Protein AF-A0A0J1DCF9-F1 (afdb_monomer_lite)

Secondary structure (DSSP, 8-state):
------PPTTSBTTB-HHHHHHH--SSTTSPPHHHHTTEEEEEES--B-TT-PBPS-SS-EEEEEEEEETT-HHHHH-SBS-HHHHHHHHHHTSSTTS----EEEE--SEEPPPEEETTTTEEEEEEE-TT--EEEEEEE--GGGHHHHHHHHHHHTT---EEEEEEEEE-TTSS-EEEEEEEEEEETTEEEEEETTT---SSPP-HHHHHHHHHTT--PPP------HHHHHHHHHHHHHHHHHHTS-TT--TTHHHHHHHHHHHHHTT-HHHHHHHHHHHHS--HHHHHHHHHHHHHHHHHHHSS---

Structure (mmCIF, N/CA/C/O backbone):
data_AF-A0A0J1DCF9-F1
#
_entry.id   AF-A0A0J1DCF9-F1
#
loop_
_atom_site.group_PDB
_atom_site.id
_atom_site.type_symbol
_atom_site.label_atom_id
_atom_site.label_alt_id
_atom_site.label_comp_id
_atom_site.label_asym_id
_atom_site.label_entity_id
_atom_site.label_seq_id
_atom_site.pdbx_PDB_ins_code
_atom_site.Cartn_x
_atom_site.Cartn_y
_atom_site.Cartn_z
_atom_site.occupancy
_atom_site.B_iso_or_equiv
_atom_site.auth_seq_id
_atom_site.auth_comp_id
_atom_site.auth_asym_id
_atom_site.auth_atom_id
_atom_site.pdbx_PDB_model_num
ATOM 1 N N . MET A 1 1 ? -13.441 20.341 -20.897 1.00 31.25 1 MET A N 1
ATOM 2 C CA . MET A 1 1 ? -12.500 19.256 -20.555 1.00 31.25 1 MET A CA 1
ATOM 3 C C . MET A 1 1 ? -11.295 19.911 -19.889 1.00 31.25 1 MET A C 1
ATOM 5 O O . MET A 1 1 ? -10.408 20.378 -20.584 1.00 31.25 1 MET A O 1
ATOM 9 N N . GLN A 1 2 ? -11.329 20.109 -18.567 1.00 28.89 2 GLN A N 1
ATOM 10 C CA . GLN A 1 2 ? -10.179 20.658 -17.842 1.00 28.89 2 GLN A CA 1
ATOM 11 C C . GLN A 1 2 ? -9.302 19.478 -17.437 1.00 28.89 2 GLN A C 1
ATOM 13 O O . GLN A 1 2 ? -9.735 18.625 -16.665 1.00 28.89 2 GLN A O 1
ATOM 18 N N . ALA A 1 3 ? -8.099 19.409 -18.005 1.00 33.84 3 ALA A N 1
ATOM 19 C CA . ALA A 1 3 ? -7.044 18.575 -17.462 1.00 33.84 3 ALA A CA 1
ATOM 20 C C . ALA A 1 3 ? -6.883 18.952 -15.983 1.00 33.84 3 ALA A C 1
ATOM 22 O O . ALA A 1 3 ? -6.699 20.129 -15.662 1.00 33.84 3 ALA A O 1
ATOM 23 N N . VAL A 1 4 ? -7.013 17.980 -15.081 1.00 47.03 4 VAL A N 1
ATOM 24 C CA . VAL A 1 4 ? -6.687 18.183 -13.670 1.00 47.03 4 VAL A CA 1
ATOM 25 C C . VAL A 1 4 ? -5.183 18.412 -13.633 1.00 47.03 4 VAL A C 1
ATOM 27 O O . VAL A 1 4 ? -4.398 17.472 -13.704 1.00 47.03 4 VAL A O 1
ATOM 30 N N . SER A 1 5 ? -4.776 19.681 -13.634 1.00 50.12 5 SER A N 1
ATOM 31 C CA . SER A 1 5 ? -3.384 20.058 -13.433 1.00 50.12 5 SER A CA 1
ATOM 32 C C . SER A 1 5 ? -2.975 19.491 -12.082 1.00 50.12 5 SER A C 1
ATOM 34 O O . SER A 1 5 ? -3.477 19.954 -11.058 1.00 50.12 5 SER A O 1
ATOM 36 N N . ALA A 1 6 ? -2.097 18.489 -12.069 1.00 56.72 6 ALA A N 1
ATOM 37 C CA . ALA A 1 6 ? -1.441 18.054 -10.848 1.00 56.72 6 ALA A CA 1
ATOM 38 C C . ALA A 1 6 ? -0.710 19.276 -10.273 1.00 56.72 6 ALA A C 1
ATOM 40 O O . ALA A 1 6 ? 0.244 19.777 -10.870 1.00 56.72 6 ALA A O 1
ATOM 41 N N . ARG A 1 7 ? -1.225 19.835 -9.175 1.00 66.50 7 ARG A N 1
ATOM 42 C CA . ARG A 1 7 ? -0.620 20.994 -8.515 1.00 66.50 7 ARG A CA 1
ATOM 43 C C . ARG A 1 7 ? 0.333 20.490 -7.450 1.00 66.50 7 ARG A C 1
ATOM 45 O O . ARG A 1 7 ? -0.023 19.633 -6.644 1.00 66.50 7 ARG A O 1
ATOM 52 N N . ARG A 1 8 ? 1.556 21.012 -7.457 1.00 70.12 8 ARG A N 1
ATOM 53 C CA . ARG A 1 8 ? 2.515 20.739 -6.389 1.00 70.12 8 ARG A CA 1
ATOM 54 C C . ARG A 1 8 ? 2.026 21.409 -5.102 1.00 70.12 8 ARG A C 1
ATOM 56 O O . ARG A 1 8 ? 1.483 22.509 -5.140 1.00 70.12 8 ARG A O 1
ATOM 63 N N . ASP A 1 9 ? 2.229 20.741 -3.973 1.00 73.38 9 ASP A N 1
ATOM 64 C CA . ASP A 1 9 ? 1.930 21.304 -2.657 1.00 73.38 9 ASP A CA 1
ATOM 65 C C . ASP A 1 9 ? 2.657 22.642 -2.448 1.00 73.38 9 ASP A C 1
ATOM 67 O O . ASP A 1 9 ? 3.860 22.742 -2.711 1.00 73.38 9 ASP A O 1
ATOM 71 N N . GLY A 1 10 ? 1.916 23.674 -2.037 1.00 70.31 10 GLY A N 1
ATOM 72 C CA . GLY A 1 10 ? 2.440 25.028 -1.853 1.00 70.31 10 GLY A CA 1
ATOM 73 C C . GLY A 1 10 ? 2.879 25.736 -3.141 1.00 70.31 10 GLY A C 1
ATOM 74 O O . GLY A 1 10 ? 3.598 26.729 -3.059 1.00 70.31 10 GLY A O 1
ATOM 75 N N . ALA A 1 11 ? 2.488 25.246 -4.326 1.00 73.00 11 ALA A N 1
ATOM 76 C CA . ALA A 1 11 ? 2.797 25.910 -5.599 1.00 73.00 11 ALA A CA 1
ATOM 77 C C . ALA A 1 11 ? 2.110 27.276 -5.745 1.00 73.00 11 ALA A C 1
ATOM 79 O O . ALA A 1 11 ? 2.629 28.154 -6.432 1.00 73.00 11 ALA A O 1
ATOM 80 N N . ASP A 1 12 ? 0.958 27.453 -5.100 1.00 77.50 12 ASP A N 1
ATOM 81 C CA . ASP A 1 12 ? 0.235 28.713 -5.022 1.00 77.50 12 ASP A CA 1
ATOM 82 C C . ASP A 1 12 ? -0.440 28.853 -3.643 1.00 77.50 12 ASP A C 1
ATOM 84 O O . ASP A 1 12 ? -0.715 27.841 -2.994 1.00 77.50 12 ASP A O 1
ATOM 88 N N . PRO A 1 13 ? -0.720 30.083 -3.166 1.00 73.12 13 PRO A N 1
ATOM 89 C CA . PRO A 1 13 ? -1.309 30.300 -1.840 1.00 73.12 13 PRO A CA 1
ATOM 90 C C . PRO A 1 13 ? -2.681 29.643 -1.631 1.00 73.12 13 PRO A C 1
ATOM 92 O O . PRO A 1 13 ? -3.106 29.477 -0.490 1.00 73.12 13 PRO A O 1
ATOM 95 N N . GLY A 1 14 ? -3.390 29.301 -2.712 1.00 76.75 14 GLY A N 1
ATOM 96 C CA . GLY A 1 14 ? -4.723 28.707 -2.668 1.00 76.75 14 GLY A CA 1
ATOM 97 C C . GLY A 1 14 ? -4.728 27.179 -2.621 1.00 76.75 14 GLY A C 1
ATOM 98 O O . GLY A 1 14 ? -5.797 26.595 -2.444 1.00 76.75 14 GLY A O 1
ATOM 99 N N . PHE A 1 15 ? -3.573 26.518 -2.767 1.00 80.06 15 PHE A N 1
ATOM 100 C CA . PHE A 1 15 ? -3.480 25.062 -2.791 1.00 80.06 15 PHE A CA 1
ATOM 101 C C . PHE A 1 15 ? -2.451 24.529 -1.791 1.00 80.06 15 PHE A C 1
ATOM 103 O O . PHE A 1 15 ? -1.248 24.772 -1.897 1.00 80.06 15 PHE A O 1
ATOM 110 N N . SER A 1 16 ? -2.930 23.715 -0.851 1.00 85.50 16 SER A N 1
ATOM 111 C CA . SER A 1 16 ? -2.087 22.887 0.011 1.00 85.50 16 SER A CA 1
ATOM 112 C C . SER A 1 16 ? -2.615 21.459 0.063 1.00 85.50 16 SER A C 1
ATOM 114 O O . SER A 1 16 ? -3.825 21.229 -0.021 1.00 85.50 16 SER A O 1
ATOM 116 N N . ARG A 1 17 ? -1.715 20.493 0.262 1.00 86.31 17 ARG A N 1
ATOM 117 C CA . ARG A 1 17 ? -2.069 19.077 0.439 1.00 86.31 17 ARG A CA 1
ATOM 118 C C . ARG A 1 17 ? -3.040 18.873 1.602 1.00 86.31 17 ARG A C 1
ATOM 120 O O . ARG A 1 17 ? -3.976 18.091 1.488 1.00 86.31 17 ARG A O 1
ATOM 127 N N . ALA A 1 18 ? -2.842 19.616 2.693 1.00 85.69 18 ALA A N 1
ATOM 128 C CA . ALA A 1 18 ? -3.692 19.555 3.876 1.00 85.69 18 ALA A CA 1
ATOM 129 C C . ALA A 1 18 ? -5.092 20.113 3.584 1.00 85.69 18 ALA A C 1
ATOM 131 O O . ALA A 1 18 ? -6.088 19.503 3.955 1.00 85.69 18 ALA A O 1
ATOM 132 N N . GLY A 1 19 ? -5.181 21.229 2.852 1.00 86.56 19 GLY A N 1
ATOM 133 C CA . GLY A 1 19 ? -6.464 21.778 2.412 1.00 86.56 19 GLY A CA 1
ATOM 134 C C . GLY A 1 19 ? -7.214 20.836 1.467 1.00 86.56 19 GLY A C 1
ATOM 135 O O . GLY A 1 19 ? -8.420 20.650 1.615 1.00 86.56 19 GLY A O 1
ATOM 136 N N . ALA A 1 20 ? -6.511 20.189 0.532 1.00 86.31 20 ALA A N 1
ATOM 137 C CA . ALA A 1 20 ? -7.113 19.192 -0.352 1.00 86.31 20 ALA A CA 1
ATOM 138 C C . ALA A 1 20 ? -7.671 17.991 0.435 1.00 86.31 20 ALA A C 1
ATOM 140 O O . ALA A 1 20 ? -8.790 17.555 0.174 1.00 86.31 20 ALA A O 1
ATOM 141 N N . TRP A 1 21 ? -6.923 17.507 1.429 1.00 88.38 21 TRP A N 1
ATOM 142 C CA . TRP A 1 21 ? -7.326 16.410 2.312 1.00 88.38 21 TRP A CA 1
ATOM 143 C C . TRP A 1 21 ? -8.552 16.742 3.179 1.00 88.38 21 TRP A C 1
ATOM 145 O O . TRP A 1 21 ? -9.464 15.923 3.288 1.00 88.38 21 TRP A O 1
ATOM 155 N N . GLU A 1 22 ? -8.595 17.941 3.766 1.00 88.75 22 GLU A N 1
ATOM 156 C CA . GLU A 1 22 ? -9.631 18.315 4.737 1.00 88.75 22 GLU A CA 1
ATOM 157 C C . GLU A 1 22 ? -10.893 18.912 4.114 1.00 88.75 22 GLU A C 1
ATOM 159 O O . GLU A 1 22 ? -11.981 18.752 4.664 1.00 88.75 22 GLU A O 1
ATOM 164 N N . LEU A 1 23 ? -10.776 19.616 2.985 1.00 85.19 23 LEU A N 1
ATOM 165 C CA . LEU A 1 23 ? -11.847 20.495 2.501 1.00 85.19 23 LEU A CA 1
ATOM 166 C C . LEU A 1 23 ? -12.398 20.110 1.130 1.00 85.19 23 LEU A C 1
ATOM 168 O O . LEU A 1 23 ? -13.493 20.546 0.782 1.00 85.19 23 LEU A O 1
ATOM 172 N N . THR A 1 24 ? -11.665 19.330 0.332 1.00 85.00 24 THR A N 1
ATOM 173 C CA . THR A 1 24 ? -12.054 19.069 -1.062 1.00 85.00 24 THR A CA 1
ATOM 174 C C . THR A 1 24 ? -12.762 17.721 -1.178 1.00 85.00 24 THR A C 1
ATOM 176 O O . THR A 1 24 ? -12.095 16.693 -1.095 1.00 85.00 24 THR A O 1
ATOM 179 N N . PRO A 1 25 ? -14.092 17.676 -1.373 1.00 85.44 25 PRO A N 1
ATOM 180 C CA . PRO A 1 25 ? -14.798 16.415 -1.563 1.00 85.44 25 PRO A CA 1
ATOM 181 C C . PRO A 1 25 ? -14.372 15.737 -2.870 1.00 85.44 25 PRO A C 1
ATOM 183 O O . PRO A 1 25 ? -14.165 16.398 -3.888 1.00 85.44 25 PRO A O 1
ATOM 186 N N . LEU A 1 26 ? -14.270 14.405 -2.844 1.00 84.75 26 LEU A N 1
ATOM 18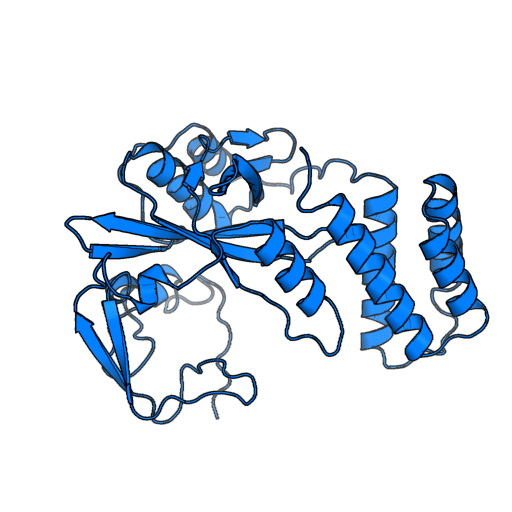7 C CA . LEU A 1 26 ? -13.891 13.606 -4.019 1.00 84.75 26 LEU A CA 1
ATOM 188 C C . LEU A 1 26 ? -15.015 13.522 -5.063 1.00 84.75 26 LEU A C 1
ATOM 190 O O . LEU A 1 26 ? -14.751 13.572 -6.261 1.00 84.75 26 LEU A O 1
ATOM 194 N N . TRP A 1 27 ? -16.265 13.426 -4.603 1.00 88.19 27 TRP A N 1
ATOM 195 C CA . TRP A 1 27 ? -17.470 13.447 -5.434 1.00 88.19 27 TRP A CA 1
ATOM 196 C C . TRP A 1 27 ? -18.535 14.347 -4.804 1.00 88.19 27 TRP A C 1
ATOM 198 O O . TRP A 1 27 ? -18.563 14.501 -3.579 1.00 88.19 27 TRP A O 1
ATOM 208 N N . PRO A 1 28 ? -19.473 14.887 -5.600 1.00 84.50 28 PRO A N 1
ATOM 209 C CA . PRO A 1 28 ? -20.667 15.525 -5.061 1.00 84.50 28 PRO A CA 1
ATOM 210 C C . PRO A 1 28 ? -21.411 14.588 -4.095 1.00 84.50 28 PRO A C 1
ATOM 212 O O . PRO A 1 28 ? -21.710 13.444 -4.440 1.00 84.50 28 PRO A O 1
ATOM 215 N N . GLY A 1 29 ? -21.711 15.080 -2.891 1.00 81.75 29 GLY A N 1
ATOM 216 C CA . GLY A 1 29 ? -22.399 14.322 -1.836 1.00 81.75 29 GLY A CA 1
ATOM 217 C C . GLY A 1 29 ? -21.484 13.522 -0.898 1.00 81.75 29 GLY A C 1
ATOM 218 O O . GLY A 1 29 ? -21.933 13.133 0.178 1.00 81.75 29 GLY A O 1
ATOM 219 N N . ALA A 1 30 ? -20.203 13.337 -1.240 1.00 81.62 30 ALA A N 1
ATOM 220 C CA . ALA A 1 30 ? -19.204 12.798 -0.316 1.00 81.62 30 ALA A CA 1
ATOM 221 C C . ALA A 1 30 ? -18.624 13.890 0.593 1.00 81.62 30 ALA A C 1
ATOM 223 O O . ALA A 1 30 ? -18.565 15.066 0.228 1.00 81.62 30 ALA A O 1
ATOM 224 N N . ALA A 1 31 ? -18.135 13.470 1.761 1.00 83.00 31 ALA A N 1
ATOM 225 C CA . ALA A 1 31 ? -17.241 14.283 2.574 1.00 83.00 31 ALA A CA 1
ATOM 226 C C . ALA A 1 31 ? -15.876 14.467 1.880 1.00 83.00 31 ALA A C 1
ATOM 228 O O . ALA A 1 31 ? -15.566 13.830 0.866 1.00 83.00 31 ALA A O 1
ATOM 229 N N . SER A 1 32 ? -15.043 15.335 2.449 1.00 87.31 32 SER A N 1
ATOM 230 C CA . SER A 1 32 ? -13.615 15.380 2.137 1.00 87.31 32 SER A CA 1
ATOM 231 C C . SER A 1 32 ? -12.937 14.038 2.456 1.00 87.31 32 SER A C 1
ATOM 233 O O . SER A 1 32 ? -13.464 13.263 3.259 1.00 87.31 32 SER A O 1
ATOM 235 N N . PRO A 1 33 ? -11.768 13.741 1.860 1.00 87.25 33 PRO A N 1
ATOM 236 C CA . PRO A 1 33 ? -10.993 12.542 2.163 1.00 87.25 33 PRO A CA 1
ATOM 237 C C . PRO A 1 33 ? -10.848 12.244 3.664 1.00 87.25 33 PRO A C 1
ATOM 239 O O . PRO A 1 33 ? -11.029 11.093 4.064 1.00 87.25 33 PRO A O 1
ATOM 242 N N . SER A 1 34 ? -10.627 13.269 4.497 1.00 87.62 34 SER A N 1
ATOM 243 C CA . SER A 1 34 ? -10.537 13.119 5.957 1.00 87.62 34 SER A CA 1
ATOM 244 C C . SER A 1 34 ? -11.817 12.574 6.601 1.00 87.62 34 SER A C 1
ATOM 246 O O . SER A 1 34 ? -11.753 11.744 7.511 1.00 87.62 34 SER A O 1
ATOM 248 N N . GLY A 1 35 ? -12.985 12.970 6.088 1.00 84.25 35 GLY A N 1
ATOM 249 C CA . GLY A 1 35 ? -14.297 12.489 6.532 1.00 84.25 35 GLY A CA 1
ATOM 250 C C . GLY A 1 35 ? -14.727 11.146 5.928 1.00 84.25 35 GLY A C 1
ATOM 251 O O . GLY A 1 35 ? -15.689 10.539 6.398 1.00 84.25 35 GLY A O 1
ATOM 252 N N . LEU A 1 36 ? -14.035 10.661 4.893 1.00 86.31 36 LEU A N 1
ATOM 253 C CA . LEU A 1 36 ? -14.336 9.376 4.253 1.00 86.31 36 LEU A CA 1
ATOM 254 C C . LEU A 1 36 ? -13.644 8.187 4.930 1.00 86.31 36 LEU A C 1
ATOM 256 O O . LEU A 1 36 ? -14.084 7.049 4.757 1.00 86.31 36 LEU A O 1
ATOM 260 N N . GLY A 1 37 ? -12.586 8.429 5.709 1.00 83.44 37 GLY A N 1
ATOM 261 C CA . GLY A 1 37 ? -11.852 7.385 6.420 1.00 83.44 37 GLY A CA 1
ATOM 262 C C . GLY A 1 37 ? -12.760 6.569 7.344 1.00 83.44 37 GLY A C 1
ATOM 263 O O . GLY A 1 37 ? -13.154 7.043 8.408 1.00 83.44 37 GLY A O 1
ATOM 264 N N . GLY A 1 38 ? -13.069 5.328 6.946 1.00 75.56 38 GLY A N 1
ATOM 265 C CA . GLY A 1 38 ? -13.9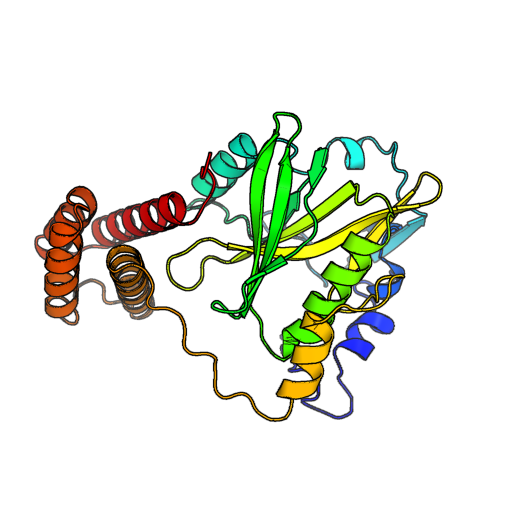28 4.407 7.702 1.00 75.56 38 GLY A CA 1
ATOM 266 C C . GLY A 1 38 ? -15.416 4.446 7.364 1.00 75.56 38 GLY A C 1
ATOM 267 O O . GLY A 1 38 ? -16.189 3.793 8.056 1.00 75.56 38 GLY A O 1
ATOM 268 N N . THR A 1 39 ? -15.822 5.165 6.316 1.00 87.19 39 THR A N 1
ATOM 269 C CA . THR A 1 39 ? -17.224 5.278 5.891 1.00 87.19 39 THR A CA 1
ATOM 270 C C . THR A 1 39 ? -17.499 4.397 4.673 1.00 87.19 39 THR A C 1
ATOM 272 O O . THR A 1 39 ? -16.746 4.411 3.700 1.00 87.19 39 THR A O 1
ATOM 275 N N . VAL A 1 40 ? -18.601 3.647 4.697 1.00 90.12 40 VAL A N 1
ATOM 276 C CA . VAL A 1 40 ? -19.114 2.932 3.524 1.00 90.12 40 VAL A CA 1
ATOM 277 C C . VAL A 1 40 ? -19.725 3.945 2.567 1.00 90.12 40 VAL A C 1
ATOM 279 O O . VAL A 1 40 ? -20.565 4.757 2.959 1.00 90.12 40 VAL A O 1
ATOM 282 N N . LEU A 1 41 ? -19.307 3.891 1.304 1.00 90.94 41 LEU A N 1
ATOM 283 C CA . LEU A 1 41 ? -19.848 4.738 0.250 1.00 90.94 41 LEU A CA 1
ATOM 284 C C . LEU A 1 41 ? -20.665 3.913 -0.731 1.00 90.94 41 LEU A C 1
ATOM 286 O O . LEU A 1 41 ? -20.174 2.930 -1.287 1.00 90.94 41 LEU A O 1
ATOM 290 N N . ARG A 1 42 ? -21.879 4.385 -1.007 1.00 91.75 42 ARG A N 1
ATOM 291 C CA . ARG A 1 42 ? -22.626 4.001 -2.200 1.00 91.75 42 ARG A CA 1
ATOM 292 C C . ARG A 1 42 ? -22.440 5.070 -3.260 1.00 91.75 42 ARG A C 1
ATOM 294 O O . ARG A 1 42 ? -22.629 6.259 -2.997 1.00 91.75 42 ARG A O 1
ATOM 301 N N . LEU A 1 43 ? -22.051 4.636 -4.452 1.00 92.50 43 LEU A N 1
ATOM 302 C CA . LEU A 1 43 ? -21.848 5.510 -5.596 1.00 92.50 43 LEU A CA 1
ATOM 303 C C . LEU A 1 43 ? -22.976 5.307 -6.601 1.00 92.50 43 LEU A C 1
ATOM 305 O O . LEU A 1 43 ? -23.200 4.190 -7.061 1.00 92.50 43 LEU A O 1
ATOM 309 N N . ASP A 1 44 ? -23.639 6.397 -6.964 1.00 93.56 44 ASP A N 1
ATOM 310 C CA . ASP A 1 44 ? -24.634 6.424 -8.028 1.00 93.56 44 ASP A CA 1
ATOM 311 C C . ASP A 1 44 ? -23.985 6.889 -9.329 1.00 93.56 44 ASP A C 1
ATOM 313 O O . ASP A 1 44 ? -23.223 7.857 -9.339 1.00 93.56 44 ASP A O 1
ATOM 317 N N . ALA A 1 45 ? -24.295 6.184 -10.422 1.00 91.88 45 ALA A N 1
ATOM 318 C CA . ALA A 1 45 ? -23.690 6.374 -11.742 1.00 91.88 45 ALA A CA 1
ATOM 319 C C . ALA A 1 45 ? -22.143 6.433 -11.707 1.00 91.88 45 ALA A C 1
ATOM 321 O O . ALA A 1 45 ? -21.565 7.396 -12.225 1.00 91.88 45 ALA A O 1
ATOM 322 N N . PRO A 1 46 ? -21.457 5.438 -11.096 1.00 92.75 46 PRO A N 1
ATOM 323 C CA . PRO A 1 46 ? -20.005 5.450 -11.008 1.00 92.75 46 PRO A CA 1
ATOM 324 C C . PRO A 1 46 ? -19.395 5.416 -12.406 1.00 92.75 46 PRO A C 1
ATOM 326 O O . PRO A 1 46 ? -19.718 4.564 -13.235 1.00 92.75 46 PRO A O 1
ATOM 329 N N . ARG A 1 47 ? -18.479 6.346 -12.662 1.00 90.69 47 ARG A N 1
ATOM 330 C CA . ARG A 1 47 ? -17.673 6.327 -13.876 1.00 90.69 47 ARG A CA 1
ATOM 331 C C . ARG A 1 47 ? -16.484 5.391 -13.684 1.00 90.69 47 ARG A C 1
ATOM 333 O O . ARG A 1 47 ? -15.551 5.732 -12.957 1.00 90.69 47 ARG A O 1
ATOM 340 N N . LEU A 1 48 ? -16.529 4.251 -14.363 1.00 89.50 48 LEU A N 1
ATOM 341 C CA . LEU A 1 48 ? -15.434 3.288 -14.431 1.00 89.50 48 LEU A CA 1
ATOM 342 C C . LEU A 1 48 ? -14.708 3.416 -15.776 1.00 89.50 48 LEU A C 1
ATOM 344 O O . LEU A 1 48 ? -15.333 3.756 -16.784 1.00 89.50 48 LEU A O 1
ATOM 348 N N . SER A 1 49 ? -13.399 3.188 -15.787 1.00 84.31 49 SER A N 1
ATOM 349 C CA . SER A 1 49 ? -12.649 2.883 -17.010 1.00 84.31 49 SER A CA 1
ATOM 350 C C . SER A 1 49 ? -12.826 1.416 -17.408 1.00 84.31 49 SER A C 1
ATOM 352 O O . SER A 1 49 ? -13.388 0.624 -16.651 1.00 84.31 49 SER A O 1
ATOM 354 N N . ASP A 1 50 ? -12.353 1.058 -18.604 1.00 79.12 50 ASP A N 1
ATOM 355 C CA . ASP A 1 50 ? -12.479 -0.300 -19.154 1.00 79.12 50 ASP A CA 1
ATOM 356 C C . ASP A 1 50 ? -11.774 -1.362 -18.286 1.00 79.12 50 ASP A C 1
ATOM 358 O O . ASP A 1 50 ? -12.199 -2.512 -18.257 1.00 79.12 50 ASP A O 1
ATOM 362 N N . ASP A 1 51 ? -10.753 -0.957 -17.523 1.00 74.88 51 ASP A N 1
ATOM 363 C CA . ASP A 1 51 ? -10.026 -1.764 -16.528 1.00 74.88 51 ASP A CA 1
ATOM 364 C C . ASP A 1 51 ? -10.673 -1.727 -15.124 1.00 74.88 51 ASP A C 1
ATOM 366 O O . ASP A 1 51 ? -10.074 -2.113 -14.122 1.00 74.88 51 ASP A O 1
ATOM 370 N N . GLY A 1 52 ? -11.894 -1.198 -15.013 1.00 81.44 52 GLY A N 1
ATOM 371 C CA . GLY A 1 52 ? -12.657 -1.157 -13.768 1.00 81.44 52 GLY A CA 1
ATOM 372 C C . GLY A 1 52 ? -12.188 -0.121 -12.740 1.00 81.44 52 GLY A C 1
ATOM 373 O O . GLY A 1 52 ? -12.749 -0.079 -11.641 1.00 81.44 52 GLY A O 1
ATOM 374 N N . ARG A 1 53 ? -11.209 0.744 -13.051 1.00 83.81 53 ARG A N 1
ATOM 375 C CA . ARG A 1 53 ? -10.787 1.811 -12.125 1.00 83.81 53 ARG A CA 1
ATOM 376 C C . ARG A 1 53 ? -11.848 2.904 -12.014 1.00 83.81 53 ARG A C 1
ATOM 378 O O . ARG A 1 53 ? -12.491 3.301 -12.984 1.00 83.81 53 ARG A O 1
ATOM 385 N N . LEU A 1 54 ? -12.009 3.432 -10.804 1.00 87.88 54 LEU A N 1
ATOM 386 C CA . LEU A 1 54 ? -13.000 4.458 -10.494 1.00 87.88 54 LEU A CA 1
ATOM 387 C C . LEU A 1 54 ? -12.460 5.871 -10.758 1.00 87.88 54 LEU A C 1
ATOM 389 O O . LEU A 1 54 ? -11.403 6.248 -10.254 1.00 87.88 54 LEU A O 1
ATOM 393 N N . ALA A 1 55 ? -13.217 6.683 -11.498 1.00 84.62 55 ALA A N 1
ATOM 394 C CA . ALA A 1 55 ? -12.853 8.061 -11.820 1.00 84.62 55 ALA A CA 1
ATOM 395 C C . ALA A 1 55 ? -13.557 9.104 -10.926 1.00 84.62 55 ALA A C 1
ATOM 397 O O . ALA A 1 55 ? -14.734 8.987 -10.578 1.00 84.62 55 ALA A O 1
ATOM 398 N N . LEU A 1 56 ? -12.859 10.209 -10.639 1.00 79.31 56 LEU A N 1
ATOM 399 C CA . LEU A 1 56 ? -13.339 11.335 -9.813 1.00 79.31 56 LEU A CA 1
ATOM 400 C C . LEU A 1 56 ? -14.293 12.312 -10.538 1.00 79.31 56 LEU A C 1
ATOM 402 O O . LEU A 1 56 ? -14.541 13.413 -10.062 1.00 79.31 56 LEU A O 1
ATOM 406 N N . GLY A 1 57 ? -14.823 11.959 -11.712 1.00 78.00 57 GLY A N 1
ATOM 407 C CA . GLY A 1 57 ? -15.623 12.879 -12.530 1.00 78.00 57 GLY A CA 1
ATOM 408 C C . GLY A 1 57 ? -16.818 12.225 -13.213 1.00 78.00 57 GLY A C 1
ATOM 409 O O . GLY A 1 57 ? -17.037 11.022 -13.103 1.00 78.00 57 GLY A O 1
ATOM 410 N N . GLY A 1 58 ? -17.565 13.027 -13.972 1.00 82.06 58 GLY A N 1
ATOM 411 C CA . GLY A 1 58 ? -18.798 12.600 -14.636 1.00 82.06 58 GLY A CA 1
ATOM 412 C C . GLY A 1 58 ? -20.032 12.843 -13.768 1.00 82.06 58 GLY A C 1
ATOM 413 O O . GLY A 1 58 ? -20.066 13.791 -12.989 1.00 82.06 58 GLY A O 1
ATOM 414 N N . ALA A 1 59 ? -21.051 11.998 -13.928 1.00 88.31 59 ALA A N 1
ATOM 415 C CA . ALA A 1 59 ? -22.307 12.089 -13.182 1.00 88.31 59 ALA A CA 1
ATOM 416 C C . ALA A 1 59 ? -22.263 11.393 -11.807 1.00 88.31 59 ALA A C 1
ATOM 418 O O . ALA A 1 59 ? -23.288 11.365 -11.125 1.00 88.31 59 ALA A O 1
ATOM 419 N N . THR A 1 60 ? -21.102 10.853 -11.409 1.00 91.25 60 THR A N 1
ATOM 420 C CA . THR A 1 60 ? -20.921 10.111 -10.157 1.00 91.25 60 THR A CA 1
ATOM 421 C C . THR A 1 60 ? -21.352 10.945 -8.952 1.00 91.25 60 THR A C 1
ATOM 423 O O . THR A 1 60 ? -20.873 12.066 -8.761 1.00 91.25 60 THR A O 1
ATOM 426 N N . ARG A 1 61 ? -22.217 10.378 -8.110 1.00 90.56 61 ARG A N 1
ATOM 427 C CA . ARG A 1 61 ? -22.596 10.940 -6.805 1.00 90.56 61 ARG A CA 1
ATOM 428 C C . ARG A 1 61 ? -22.289 9.942 -5.710 1.00 90.56 61 ARG A C 1
ATOM 430 O O . ARG A 1 61 ? -22.452 8.745 -5.916 1.00 90.56 61 ARG A O 1
ATOM 437 N N . ALA A 1 62 ? -21.861 10.434 -4.558 1.00 91.75 62 ALA A N 1
ATOM 438 C CA . ALA A 1 62 ? -21.521 9.592 -3.424 1.00 91.75 62 ALA A CA 1
ATOM 439 C C . ALA A 1 62 ? -22.487 9.815 -2.261 1.00 91.75 62 ALA A C 1
ATOM 441 O O . ALA A 1 62 ? -22.872 10.945 -1.962 1.00 91.75 62 ALA A O 1
ATOM 442 N N . HIS A 1 63 ? -22.839 8.722 -1.592 1.00 90.94 63 HIS A N 1
ATOM 443 C CA . HIS A 1 63 ? -23.681 8.697 -0.406 1.00 90.94 63 HIS A CA 1
ATOM 444 C C . HIS A 1 63 ? -22.949 7.954 0.708 1.00 90.94 63 HIS A C 1
ATOM 446 O O . HIS A 1 63 ? -22.567 6.797 0.537 1.00 90.94 63 HIS A O 1
ATOM 452 N N . ALA A 1 64 ? -22.753 8.621 1.843 1.00 88.88 64 ALA A N 1
ATOM 453 C CA . ALA A 1 64 ? -22.233 7.992 3.048 1.00 88.88 64 ALA A CA 1
ATOM 454 C C . ALA A 1 64 ? -23.323 7.126 3.695 1.00 88.88 64 ALA A C 1
ATOM 456 O O . ALA A 1 64 ? -24.383 7.634 4.056 1.00 88.88 64 ALA A O 1
ATOM 457 N N . GLU A 1 65 ? -23.051 5.834 3.858 1.00 89.81 65 GLU A N 1
ATOM 458 C CA . GLU A 1 65 ? -23.972 4.866 4.476 1.00 89.81 65 GLU A CA 1
ATOM 459 C C . GLU A 1 65 ? -23.612 4.553 5.938 1.00 89.81 65 GLU A C 1
ATOM 461 O O . GLU A 1 65 ? -24.241 3.713 6.577 1.00 89.81 65 GLU A O 1
ATOM 466 N N . GLY A 1 66 ? -22.628 5.265 6.494 1.00 88.62 66 GLY A N 1
ATOM 467 C CA . GLY A 1 66 ? -22.165 5.104 7.871 1.00 88.62 66 GLY A CA 1
ATOM 468 C C . GLY A 1 66 ? -20.851 4.326 7.979 1.00 88.62 66 GLY A C 1
ATOM 469 O O . GLY A 1 66 ? -20.190 4.082 6.967 1.00 88.62 66 GLY A O 1
ATOM 470 N N . PRO A 1 67 ? -20.421 3.985 9.204 1.00 92.25 67 PRO A N 1
ATOM 471 C CA . PRO A 1 67 ? -19.119 3.376 9.437 1.00 92.25 67 PRO A CA 1
ATOM 472 C C . PRO A 1 67 ? -19.042 1.939 8.905 1.00 92.25 67 PRO A C 1
ATOM 474 O O . PRO A 1 67 ? -20.016 1.187 8.945 1.00 92.25 67 PRO A O 1
ATOM 477 N N . LEU A 1 68 ? -17.857 1.531 8.453 1.00 92.81 68 LEU A N 1
ATOM 478 C CA . LEU A 1 68 ? -17.593 0.161 8.023 1.00 92.81 68 LEU A CA 1
ATOM 479 C C . LEU A 1 68 ? -17.547 -0.777 9.235 1.00 92.81 68 LEU A C 1
ATOM 481 O O . LEU A 1 68 ? -16.677 -0.656 10.098 1.00 92.81 68 LEU A O 1
ATOM 485 N N . SER A 1 69 ? -18.467 -1.740 9.287 1.00 94.00 69 SER A N 1
ATOM 486 C CA . SER A 1 69 ? -18.448 -2.795 10.304 1.00 94.00 69 SER A CA 1
ATOM 487 C C . SER A 1 69 ? -17.263 -3.740 10.101 1.00 94.00 69 SER A C 1
ATOM 489 O O . SER A 1 69 ? -16.954 -4.138 8.976 1.00 94.00 69 SER A O 1
ATOM 491 N N . ARG A 1 70 ? -16.635 -4.167 11.201 1.00 93.44 70 ARG A N 1
ATOM 492 C CA . ARG A 1 70 ? -15.586 -5.199 11.186 1.00 93.44 70 ARG A CA 1
ATOM 493 C C . ARG A 1 70 ? -16.109 -6.555 10.702 1.00 93.44 70 ARG A C 1
ATOM 495 O O . ARG A 1 70 ? -15.348 -7.325 10.118 1.00 93.44 70 ARG A O 1
ATOM 502 N N . ASP A 1 71 ? -17.396 -6.817 10.908 1.00 93.81 71 ASP A N 1
ATOM 503 C CA . ASP A 1 71 ? -18.055 -8.061 10.505 1.00 93.81 71 ASP A CA 1
ATOM 504 C C . ASP A 1 71 ? -18.637 -8.003 9.086 1.00 93.81 71 ASP A C 1
ATOM 506 O O . ASP A 1 71 ? -19.195 -8.995 8.614 1.00 93.81 71 ASP A O 1
ATOM 510 N N . ASP A 1 72 ? -18.494 -6.872 8.380 1.00 92.88 72 ASP A N 1
ATOM 511 C CA . ASP A 1 72 ? -18.936 -6.754 6.991 1.00 92.88 72 ASP A CA 1
ATOM 512 C C . ASP A 1 72 ? -18.249 -7.827 6.130 1.00 92.88 72 ASP A C 1
ATOM 514 O O . ASP A 1 72 ? -17.020 -7.947 6.090 1.00 92.88 72 ASP A O 1
ATOM 518 N N . VAL A 1 73 ? -19.052 -8.628 5.430 1.00 93.44 73 VAL A N 1
ATOM 519 C CA . VAL A 1 73 ? -18.562 -9.746 4.615 1.00 93.44 73 VAL A CA 1
ATOM 520 C C . VAL A 1 73 ? -17.593 -9.284 3.525 1.00 93.44 73 VAL A C 1
ATOM 522 O O . VAL A 1 73 ? -16.600 -9.964 3.262 1.00 93.44 73 VAL A O 1
ATOM 525 N N . ARG A 1 74 ? -17.823 -8.098 2.943 1.00 91.94 74 ARG A N 1
ATOM 526 C CA . ARG A 1 74 ? -16.957 -7.505 1.915 1.00 91.94 74 ARG A CA 1
ATOM 527 C C . ARG A 1 74 ? -15.609 -7.142 2.519 1.00 91.94 74 ARG A C 1
ATOM 529 O O . ARG A 1 74 ? -14.577 -7.431 1.925 1.00 91.94 74 ARG A O 1
ATOM 536 N N . TRP A 1 75 ? -15.609 -6.574 3.726 1.00 92.94 75 TRP A N 1
ATOM 537 C CA . TRP A 1 75 ? -14.378 -6.270 4.453 1.00 92.94 75 TRP A CA 1
ATOM 538 C C . TRP A 1 75 ? -13.601 -7.530 4.838 1.00 92.94 75 TRP A C 1
ATOM 540 O O . TRP A 1 75 ? -12.378 -7.570 4.706 1.00 92.94 75 TRP A O 1
ATOM 550 N N . ARG A 1 76 ? -14.285 -8.573 5.318 1.00 92.62 76 ARG A N 1
ATOM 551 C CA . ARG A 1 76 ? -13.634 -9.825 5.733 1.00 92.62 76 ARG A CA 1
ATOM 552 C C . ARG A 1 76 ? -12.966 -10.556 4.570 1.00 92.62 76 ARG A C 1
ATOM 554 O O . ARG A 1 76 ? -11.900 -11.140 4.780 1.00 92.62 76 ARG A O 1
ATOM 561 N N . ALA A 1 77 ? -13.584 -10.500 3.389 1.00 93.00 77 ALA A N 1
ATOM 562 C CA . ALA A 1 77 ? -13.086 -11.102 2.156 1.00 93.00 77 ALA A CA 1
ATOM 563 C C . ALA A 1 77 ? -12.018 -10.257 1.436 1.00 93.00 77 ALA A C 1
ATOM 565 O O . ALA A 1 77 ? -11.323 -10.775 0.567 1.00 93.00 77 ALA A O 1
ATOM 566 N N . ALA A 1 78 ? -11.879 -8.971 1.772 1.00 93.25 78 ALA A N 1
ATOM 567 C CA . ALA A 1 78 ? -10.948 -8.075 1.098 1.00 93.25 78 ALA A CA 1
ATOM 568 C C . ALA A 1 78 ? -9.491 -8.250 1.562 1.00 93.25 78 ALA A C 1
ATOM 570 O O . ALA A 1 78 ? -9.198 -8.364 2.757 1.00 93.25 78 ALA A O 1
ATOM 571 N N . GLY A 1 79 ? -8.576 -8.130 0.597 1.00 95.44 79 GLY A N 1
ATOM 572 C CA . GLY A 1 79 ? -7.132 -8.076 0.815 1.00 95.44 79 GLY A CA 1
ATOM 573 C C . GLY A 1 79 ? -6.441 -9.438 0.883 1.00 95.44 79 GLY A C 1
ATOM 574 O O . GLY A 1 79 ? -7.069 -10.492 0.919 1.00 95.44 79 GLY A O 1
ATOM 575 N N . TYR A 1 80 ? -5.112 -9.402 0.896 1.00 96.50 80 TYR A N 1
ATOM 576 C CA . TYR A 1 80 ? -4.253 -10.580 0.926 1.00 96.50 80 TYR A CA 1
ATOM 577 C C . TYR A 1 80 ? -3.913 -10.967 2.363 1.00 96.50 80 TYR A C 1
ATOM 579 O O . TYR A 1 80 ? -3.324 -10.175 3.095 1.00 96.50 80 TYR A O 1
ATOM 587 N N . ARG A 1 81 ? -4.257 -12.202 2.739 1.00 97.31 81 ARG A N 1
ATOM 588 C CA . ARG A 1 81 ? -3.904 -12.837 4.024 1.00 97.31 81 ARG A CA 1
ATOM 589 C C . ARG A 1 81 ? -2.742 -13.815 3.925 1.00 97.31 81 ARG A C 1
ATOM 591 O O . ARG A 1 81 ? -2.319 -14.326 4.944 1.00 97.31 81 ARG A O 1
ATOM 598 N N . ASN A 1 82 ? -2.294 -14.125 2.711 1.00 95.62 82 ASN A N 1
ATOM 599 C CA . ASN A 1 82 ? -1.241 -15.092 2.425 1.00 95.62 82 ASN A CA 1
ATOM 600 C C . ASN A 1 82 ? -0.258 -14.444 1.448 1.00 95.62 82 ASN A C 1
ATOM 602 O O . ASN A 1 82 ? -0.656 -14.007 0.359 1.00 95.62 82 ASN A O 1
ATOM 606 N N . TRP A 1 83 ? 1.014 -14.367 1.835 1.00 94.69 83 TRP A N 1
ATOM 607 C CA . TRP A 1 83 ? 2.015 -13.652 1.043 1.00 94.69 83 TRP A CA 1
ATOM 608 C C . TRP A 1 83 ? 2.421 -14.383 -0.235 1.00 94.69 83 TRP A C 1
ATOM 610 O O . TRP A 1 83 ? 2.804 -13.727 -1.201 1.00 94.69 83 TRP A O 1
ATOM 620 N N . ALA A 1 84 ? 2.271 -15.708 -0.300 1.00 91.00 84 ALA A N 1
ATOM 621 C CA . ALA A 1 84 ? 2.498 -16.457 -1.532 1.00 91.00 84 ALA A CA 1
ATOM 622 C C . ALA A 1 84 ? 1.445 -16.110 -2.597 1.00 91.00 84 ALA A C 1
ATOM 624 O O . ALA A 1 84 ? 1.799 -15.860 -3.746 1.00 91.00 84 ALA A O 1
ATOM 625 N N . VAL A 1 85 ? 0.168 -15.999 -2.205 1.00 92.69 85 VAL A N 1
ATOM 626 C CA . VAL A 1 85 ? -0.922 -15.578 -3.110 1.00 92.69 85 VAL A CA 1
ATOM 627 C C . VAL A 1 85 ? -0.692 -14.154 -3.621 1.00 92.69 85 VAL A C 1
ATOM 629 O O . VAL A 1 85 ? -0.863 -13.887 -4.808 1.00 92.69 85 VAL A O 1
ATOM 632 N N . LEU A 1 86 ? -0.254 -13.249 -2.740 1.00 91.94 86 LEU A N 1
ATOM 633 C CA . LEU A 1 86 ? 0.168 -11.905 -3.135 1.00 91.94 86 LEU A CA 1
ATOM 634 C C . LEU A 1 86 ? 1.327 -11.954 -4.143 1.00 91.94 86 LEU A C 1
ATOM 636 O O . LEU A 1 86 ? 1.282 -11.259 -5.154 1.00 91.94 86 LEU A O 1
ATOM 640 N N . GLY A 1 87 ? 2.347 -12.776 -3.884 1.00 87.25 87 GLY A N 1
ATOM 641 C CA . GLY A 1 87 ? 3.501 -12.935 -4.766 1.00 87.25 87 GLY A CA 1
ATOM 642 C C . GLY A 1 87 ? 3.117 -13.407 -6.170 1.00 87.25 87 GLY A C 1
ATOM 643 O O . GLY A 1 87 ? 3.605 -12.847 -7.150 1.00 87.25 87 GLY A O 1
ATOM 644 N N . GLU A 1 88 ? 2.204 -14.377 -6.281 1.00 86.12 88 GLU A N 1
ATOM 645 C CA . GLU A 1 88 ? 1.675 -14.816 -7.580 1.00 86.12 88 GLU A CA 1
ATOM 646 C C . GLU A 1 88 ? 0.911 -13.704 -8.301 1.00 86.12 88 GLU A C 1
ATOM 648 O O . GLU A 1 88 ? 1.128 -13.482 -9.491 1.00 86.12 88 GLU A O 1
ATOM 653 N N . ALA A 1 89 ? 0.066 -12.956 -7.589 1.00 85.06 89 ALA A N 1
ATOM 654 C CA . ALA A 1 89 ? -0.684 -11.849 -8.179 1.00 85.06 89 ALA A CA 1
ATOM 655 C C . ALA A 1 89 ? 0.249 -10.740 -8.703 1.00 85.06 89 ALA A C 1
ATOM 657 O O . ALA A 1 89 ? 0.070 -10.236 -9.814 1.00 85.06 89 ALA A O 1
ATOM 658 N N . VAL A 1 90 ? 1.289 -10.396 -7.937 1.00 83.06 90 VAL A N 1
ATOM 659 C CA . VAL A 1 90 ? 2.298 -9.404 -8.337 1.00 83.06 90 VAL A CA 1
ATOM 660 C C . VAL A 1 90 ? 3.081 -9.867 -9.569 1.00 83.06 90 VAL A C 1
ATOM 662 O O . VAL A 1 90 ? 3.277 -9.064 -10.485 1.00 83.06 90 VAL A O 1
ATOM 665 N N . ARG A 1 91 ? 3.485 -11.146 -9.622 1.00 77.88 91 ARG A N 1
ATOM 666 C CA . ARG A 1 91 ? 4.162 -11.745 -10.787 1.00 77.88 91 ARG A CA 1
ATOM 667 C C . ARG A 1 91 ? 3.260 -11.799 -12.019 1.00 77.88 91 ARG A C 1
ATOM 669 O O . ARG A 1 91 ? 3.704 -11.448 -13.109 1.00 77.88 91 ARG A O 1
ATOM 676 N N . GLY A 1 92 ? 1.992 -12.176 -11.855 1.00 74.12 92 GLY A N 1
ATOM 677 C CA . GLY A 1 92 ? 1.008 -12.204 -12.943 1.00 74.12 92 GLY A CA 1
ATOM 678 C C . GLY A 1 92 ? 0.794 -10.830 -13.590 1.00 74.12 92 GLY A C 1
ATOM 679 O O . GLY A 1 92 ? 0.627 -10.736 -14.803 1.00 74.12 92 GLY A O 1
ATOM 680 N N . GLY A 1 93 ? 0.886 -9.754 -12.800 1.00 71.94 93 GLY A N 1
ATOM 681 C CA . GLY A 1 93 ? 0.841 -8.365 -13.275 1.00 71.94 93 GLY A CA 1
ATOM 682 C C . GLY A 1 93 ? 2.191 -7.783 -13.731 1.00 71.94 93 GLY A C 1
ATOM 683 O O . GLY A 1 93 ? 2.307 -6.566 -13.889 1.00 71.94 93 GLY A O 1
ATOM 684 N N . ALA A 1 94 ? 3.253 -8.585 -13.878 1.00 62.50 94 ALA A N 1
ATOM 685 C CA . ALA A 1 94 ? 4.604 -8.123 -14.240 1.00 62.50 94 ALA A CA 1
ATOM 686 C C . ALA A 1 94 ? 4.913 -8.176 -15.760 1.00 62.50 94 ALA A C 1
ATOM 688 O O . ALA A 1 94 ? 6.076 -8.187 -16.168 1.00 62.50 94 ALA A O 1
ATOM 689 N N . GLY A 1 95 ? 3.891 -8.192 -16.625 1.00 58.75 95 GLY A N 1
ATOM 690 C CA . GLY A 1 95 ? 4.033 -8.217 -18.090 1.00 58.75 95 GLY A CA 1
ATOM 691 C C . GLY A 1 95 ? 3.274 -7.088 -18.793 1.00 58.75 95 GLY A C 1
ATOM 692 O O . GLY A 1 95 ? 2.383 -6.485 -18.212 1.00 58.75 95 GLY A O 1
ATOM 693 N N . LEU A 1 96 ? 3.584 -6.828 -20.069 1.00 53.38 96 LEU A N 1
ATOM 694 C CA . LEU A 1 96 ? 2.942 -5.770 -20.881 1.00 53.38 96 LEU A CA 1
ATOM 695 C C . LEU A 1 96 ? 1.424 -5.906 -21.041 1.00 53.38 96 LEU A C 1
ATOM 697 O O . LEU A 1 96 ? 0.747 -4.927 -21.333 1.00 53.38 96 LEU A O 1
ATOM 701 N N . LEU A 1 97 ? 0.929 -7.140 -20.956 1.00 55.41 97 LEU A N 1
ATOM 702 C CA . LEU A 1 97 ? -0.491 -7.471 -21.065 1.00 55.41 97 LEU A CA 1
ATOM 703 C C . LEU A 1 97 ? -1.130 -7.705 -19.690 1.00 55.41 97 LEU A C 1
ATOM 705 O O . LEU A 1 97 ? -2.333 -7.925 -19.618 1.00 55.41 97 LEU A O 1
ATOM 709 N N . GLY A 1 98 ? -0.329 -7.718 -18.620 1.00 59.72 98 GLY A N 1
ATOM 710 C CA . GLY A 1 98 ? -0.829 -7.873 -17.262 1.00 59.72 98 GLY A CA 1
ATOM 711 C C . GLY A 1 98 ? -1.285 -6.525 -16.726 1.00 59.72 98 GLY A C 1
ATOM 712 O O . GLY A 1 98 ? -0.606 -5.520 -16.920 1.00 59.72 98 GLY A O 1
ATOM 713 N N . GLU A 1 99 ? -2.416 -6.498 -16.029 1.00 65.31 99 GLU A N 1
ATOM 714 C CA . GLU A 1 99 ? -2.834 -5.306 -15.296 1.00 65.31 99 GLU A CA 1
ATOM 715 C C . GLU A 1 99 ? -1.921 -5.134 -14.070 1.00 65.31 99 GLU A C 1
ATOM 717 O O . GLU A 1 99 ? -1.897 -6.002 -13.189 1.00 65.31 99 GLU A O 1
ATOM 722 N N . PRO A 1 100 ? -1.115 -4.059 -13.998 1.00 70.94 100 PRO A N 1
ATOM 723 C CA . PRO A 1 100 ? -0.171 -3.897 -12.909 1.00 70.94 100 PRO A CA 1
ATOM 724 C C . PRO A 1 100 ? -0.914 -3.587 -11.609 1.00 70.94 100 PRO A C 1
ATOM 726 O O . PRO A 1 100 ? -1.704 -2.645 -11.519 1.00 70.94 100 PRO A O 1
ATOM 729 N N . ILE A 1 101 ? -0.610 -4.363 -10.570 1.00 78.06 101 ILE A N 1
ATOM 730 C CA . ILE A 1 101 ? -1.070 -4.081 -9.213 1.00 78.06 101 ILE A CA 1
ATOM 731 C C . ILE A 1 101 ? -0.247 -2.914 -8.666 1.00 78.06 101 ILE A C 1
ATOM 733 O O . ILE A 1 101 ? 0.921 -3.074 -8.322 1.00 78.06 101 ILE A O 1
ATOM 737 N N . GLU A 1 102 ? -0.862 -1.738 -8.573 1.00 83.38 102 GLU A N 1
ATOM 738 C CA . GLU A 1 102 ? -0.216 -0.540 -8.017 1.00 83.38 102 GLU A CA 1
ATOM 739 C C . GLU A 1 102 ? -0.378 -0.449 -6.498 1.00 83.38 102 GLU A C 1
ATOM 741 O O . GLU A 1 102 ? 0.507 0.032 -5.793 1.00 83.38 102 GLU A O 1
ATOM 746 N N . THR A 1 103 ? -1.516 -0.906 -5.975 1.00 90.88 103 THR A N 1
ATOM 747 C CA . THR A 1 103 ? -1.827 -0.856 -4.544 1.00 90.88 103 THR A CA 1
ATOM 748 C C . THR A 1 103 ? -2.413 -2.175 -4.068 1.00 90.88 103 THR A C 1
ATOM 750 O O . THR A 1 103 ? -3.139 -2.852 -4.794 1.00 90.88 103 THR A O 1
ATOM 753 N N . VAL A 1 104 ? -2.078 -2.548 -2.836 1.00 94.00 104 VAL A N 1
ATOM 754 C CA . VAL A 1 104 ? -2.506 -3.796 -2.203 1.00 94.00 104 VAL A CA 1
ATOM 755 C C . VAL A 1 104 ? -3.043 -3.526 -0.809 1.00 94.00 104 VAL A C 1
ATOM 757 O O . VAL A 1 104 ? -2.507 -2.703 -0.067 1.00 94.00 104 VAL A O 1
ATOM 760 N N . LEU A 1 105 ? -4.095 -4.257 -0.446 1.00 96.94 105 LEU A N 1
ATOM 761 C CA . LEU A 1 105 ? -4.594 -4.337 0.921 1.00 96.94 105 LEU A CA 1
ATOM 762 C C . LEU A 1 105 ? -4.030 -5.607 1.560 1.00 96.94 105 LEU A C 1
ATOM 764 O O . LEU A 1 105 ? -4.361 -6.713 1.140 1.00 96.94 105 LEU A O 1
ATOM 768 N N 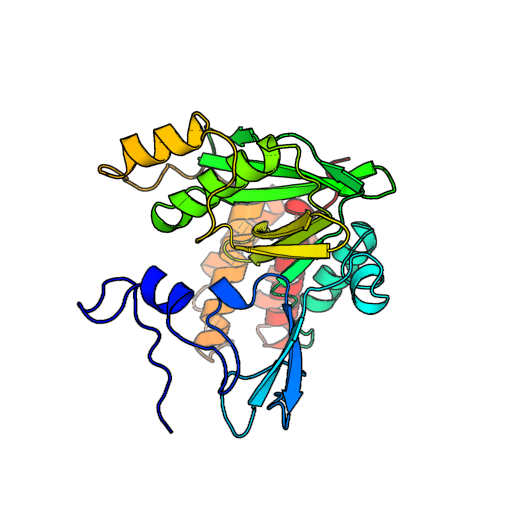. LEU A 1 106 ? -3.177 -5.449 2.561 1.00 98.06 106 LEU A N 1
ATOM 769 C CA . LEU A 1 106 ? -2.509 -6.531 3.278 1.00 98.06 106 LEU A CA 1
ATOM 770 C C . LEU A 1 106 ? -3.244 -6.792 4.593 1.00 98.06 106 LEU A C 1
ATOM 772 O O . LEU A 1 106 ? -3.543 -5.846 5.318 1.00 98.06 106 LEU A O 1
ATOM 776 N N . ARG A 1 107 ? -3.523 -8.056 4.915 1.00 97.56 107 ARG A N 1
ATOM 777 C CA . ARG A 1 107 ? -4.202 -8.500 6.143 1.00 97.56 107 ARG A CA 1
ATOM 778 C C . ARG A 1 107 ? -3.229 -9.327 6.993 1.00 97.56 107 ARG A C 1
ATOM 780 O O . ARG A 1 107 ? -3.271 -10.554 6.921 1.00 97.56 107 ARG A O 1
ATOM 787 N N . PRO A 1 108 ? -2.321 -8.679 7.746 1.00 97.31 108 PRO A N 1
ATOM 788 C CA . PRO A 1 108 ? -1.376 -9.399 8.588 1.00 97.31 108 PRO A CA 1
ATOM 789 C C . PRO A 1 108 ? -2.090 -10.109 9.743 1.00 97.31 108 PRO A C 1
ATOM 791 O O . PRO A 1 108 ? -3.020 -9.561 10.333 1.00 97.31 108 PRO A O 1
ATOM 794 N N . ALA A 1 109 ? -1.616 -11.299 10.103 1.00 96.69 109 ALA A N 1
ATOM 795 C CA . ALA A 1 109 ? -2.001 -11.970 11.343 1.00 96.69 109 ALA A CA 1
ATOM 796 C C . ALA A 1 109 ? -1.249 -11.388 12.552 1.00 96.69 109 ALA A C 1
ATOM 798 O O . ALA A 1 109 ? -1.785 -11.330 13.656 1.00 96.69 109 ALA A O 1
ATOM 799 N N . ALA A 1 110 ? -0.011 -10.938 12.333 1.00 95.62 110 ALA A N 1
ATOM 800 C CA . ALA A 1 110 ? 0.823 -10.270 13.323 1.00 95.62 110 ALA A CA 1
ATOM 801 C C . ALA A 1 110 ? 1.842 -9.347 12.636 1.00 95.62 110 ALA A C 1
ATOM 803 O O . ALA A 1 110 ? 1.993 -9.359 11.413 1.00 95.62 110 ALA A O 1
ATOM 804 N N . TRP A 1 111 ? 2.551 -8.534 13.413 1.00 96.25 111 TRP A N 1
ATOM 805 C CA . TRP A 1 111 ? 3.620 -7.674 12.910 1.00 96.25 111 TRP A CA 1
ATOM 806 C C . TRP A 1 111 ? 4.654 -7.386 13.992 1.00 96.25 111 TRP A C 1
ATOM 808 O O . TRP A 1 111 ? 4.346 -7.359 15.184 1.00 96.25 111 TRP A O 1
ATOM 818 N N . ASP A 1 112 ? 5.878 -7.119 13.550 1.00 92.94 112 ASP A N 1
ATOM 819 C CA . ASP A 1 112 ? 6.949 -6.636 14.414 1.00 92.94 112 ASP A CA 1
ATOM 820 C C . ASP A 1 112 ? 6.840 -5.113 14.607 1.00 92.94 112 ASP A C 1
ATOM 822 O O . ASP A 1 112 ? 6.174 -4.405 13.845 1.00 92.94 112 ASP A O 1
ATOM 826 N N . ALA A 1 113 ? 7.540 -4.572 15.607 1.00 91.00 113 ALA A N 1
ATOM 827 C CA . ALA A 1 113 ? 7.720 -3.127 15.713 1.00 91.00 113 ALA A CA 1
ATOM 828 C C . ALA A 1 113 ? 8.515 -2.601 14.496 1.00 91.00 113 ALA A C 1
ATOM 830 O O . ALA A 1 113 ? 9.544 -3.199 14.157 1.00 91.00 113 ALA A O 1
ATOM 831 N N . PRO A 1 114 ? 8.093 -1.494 13.850 1.00 92.56 114 PRO A N 1
ATOM 832 C CA . PRO A 1 114 ? 8.888 -0.852 12.810 1.00 92.56 114 PRO A CA 1
ATOM 833 C C . PRO A 1 114 ? 10.279 -0.470 13.326 1.00 92.56 114 PRO A C 1
ATOM 835 O O . PRO A 1 114 ? 10.430 -0.022 14.464 1.00 92.56 114 PRO A O 1
ATOM 838 N N . ARG A 1 115 ? 11.302 -0.637 12.486 1.00 88.75 115 ARG A N 1
ATOM 839 C CA . ARG A 1 115 ? 12.699 -0.331 12.814 1.00 88.75 115 ARG A CA 1
ATOM 840 C C . ARG A 1 115 ? 13.291 0.604 11.777 1.00 88.75 115 ARG A C 1
ATOM 842 O O . ARG A 1 115 ? 13.081 0.415 10.583 1.00 88.75 115 ARG A O 1
ATOM 849 N N . LEU A 1 116 ? 14.060 1.586 12.231 1.00 84.62 116 LEU A N 1
ATOM 850 C CA . LEU A 1 116 ? 14.849 2.426 11.341 1.00 84.62 116 LEU A CA 1
ATOM 851 C C . LEU A 1 116 ? 16.123 1.677 10.938 1.00 84.62 116 LEU A C 1
ATOM 853 O O . LEU A 1 116 ? 16.916 1.286 11.790 1.00 84.62 116 LEU A O 1
ATOM 857 N N . ASP A 1 117 ? 16.312 1.499 9.638 1.00 83.50 117 ASP A N 1
ATOM 858 C CA . ASP A 1 117 ? 17.607 1.191 9.047 1.00 83.50 117 ASP A CA 1
ATOM 859 C C . ASP A 1 117 ? 18.327 2.525 8.825 1.00 83.50 117 ASP A C 1
ATOM 861 O O . ASP A 1 117 ? 18.039 3.260 7.877 1.00 83.50 117 ASP A O 1
ATOM 865 N N . GLU A 1 118 ? 19.203 2.884 9.765 1.00 76.56 118 GLU A N 1
ATOM 866 C CA . GLU A 1 118 ? 19.920 4.165 9.760 1.00 76.56 118 GLU A CA 1
ATOM 867 C C . GLU A 1 118 ? 20.885 4.286 8.578 1.00 76.56 118 GLU A C 1
ATOM 869 O O . GLU A 1 118 ? 21.096 5.385 8.065 1.00 76.56 118 GLU A O 1
ATOM 874 N N . ILE A 1 119 ? 21.434 3.158 8.120 1.00 77.12 119 ILE A N 1
ATOM 875 C CA . ILE A 1 119 ? 22.398 3.114 7.020 1.00 77.12 119 ILE A CA 1
ATOM 876 C C . ILE A 1 119 ? 21.676 3.396 5.705 1.00 77.12 119 ILE A C 1
ATOM 878 O O . ILE A 1 119 ? 22.089 4.261 4.934 1.00 77.12 119 ILE A O 1
ATOM 882 N N . ARG A 1 120 ? 20.553 2.710 5.469 1.00 78.31 120 ARG A N 1
ATOM 883 C CA . ARG A 1 120 ? 19.747 2.888 4.252 1.00 78.31 120 ARG A CA 1
ATOM 884 C C . ARG A 1 120 ? 18.767 4.052 4.331 1.00 78.31 120 ARG A C 1
ATOM 886 O O . ARG A 1 120 ? 18.089 4.333 3.347 1.00 78.31 120 ARG A O 1
ATOM 893 N N . GLN A 1 121 ? 18.687 4.708 5.487 1.00 82.75 121 GLN A N 1
ATOM 894 C CA . GLN A 1 121 ? 17.728 5.765 5.795 1.00 82.75 121 GLN A CA 1
ATOM 895 C C . GLN A 1 121 ? 16.303 5.378 5.397 1.00 82.75 121 GLN A C 1
ATOM 897 O O . GLN A 1 121 ? 15.625 6.088 4.659 1.00 82.75 121 GLN A O 1
ATOM 902 N N . GLN A 1 122 ? 15.842 4.226 5.868 1.00 87.19 122 GLN A N 1
ATOM 903 C CA . GLN A 1 122 ? 14.490 3.751 5.591 1.00 87.19 122 GLN A CA 1
ATOM 904 C C . GLN A 1 122 ? 13.891 3.103 6.829 1.00 87.19 122 GLN A C 1
ATOM 906 O O . GLN A 1 122 ? 14.590 2.473 7.620 1.00 87.19 122 GLN A O 1
ATOM 911 N N . LEU A 1 123 ? 12.580 3.226 6.987 1.00 90.06 123 LEU A N 1
ATOM 912 C CA . LEU A 1 123 ? 11.860 2.447 7.982 1.00 90.06 123 LEU A CA 1
ATOM 913 C C . LEU A 1 123 ? 11.507 1.083 7.387 1.00 90.06 123 LEU A C 1
ATOM 915 O O . LEU A 1 123 ? 10.908 0.997 6.315 1.00 90.06 123 LEU A O 1
ATOM 919 N N . CYS A 1 124 ? 11.869 0.029 8.102 1.00 93.00 124 CYS A N 1
ATOM 920 C CA . CYS A 1 124 ? 11.584 -1.361 7.790 1.00 93.00 124 CYS A CA 1
ATOM 921 C C . CYS A 1 124 ? 10.493 -1.867 8.736 1.00 93.00 124 CYS A C 1
ATOM 923 O O . CYS A 1 124 ? 10.641 -1.788 9.957 1.00 93.00 124 CYS A O 1
ATOM 925 N N . TRP A 1 125 ? 9.409 -2.418 8.193 1.00 95.50 125 TRP A N 1
ATOM 926 C CA . TRP A 1 125 ? 8.310 -2.960 8.988 1.00 95.50 125 TRP A CA 1
ATOM 927 C C . TRP A 1 125 ? 7.919 -4.347 8.489 1.00 95.50 125 TRP A C 1
ATOM 929 O O . TRP A 1 125 ? 7.571 -4.508 7.325 1.00 95.50 125 TRP A O 1
ATOM 939 N N . THR A 1 126 ? 8.022 -5.361 9.352 1.00 96.25 126 THR A N 1
ATOM 940 C CA . THR A 1 126 ? 7.707 -6.742 8.965 1.00 96.25 126 THR A CA 1
ATOM 941 C C . THR A 1 126 ? 6.297 -7.119 9.390 1.00 96.25 126 THR A C 1
ATOM 943 O O . THR A 1 126 ? 5.948 -7.015 10.566 1.00 96.25 126 THR A O 1
ATOM 946 N N . LEU A 1 127 ? 5.525 -7.599 8.423 1.00 97.38 127 LEU A N 1
ATOM 947 C CA . LEU A 1 127 ? 4.215 -8.203 8.597 1.00 97.38 127 LEU A CA 1
ATOM 948 C C . LEU A 1 127 ? 4.329 -9.729 8.537 1.00 97.38 127 LEU A C 1
ATOM 950 O O . LEU A 1 127 ? 5.132 -10.263 7.774 1.00 97.38 127 LEU A O 1
ATOM 954 N N . LEU A 1 128 ? 3.508 -10.425 9.315 1.00 97.25 128 LEU A N 1
ATOM 955 C CA . LEU A 1 128 ? 3.401 -11.881 9.325 1.00 97.25 128 LEU A CA 1
ATOM 956 C C . LEU A 1 128 ? 2.021 -12.285 8.811 1.00 97.25 128 LEU A C 1
ATOM 958 O O . LEU A 1 128 ? 1.019 -11.691 9.220 1.00 97.25 128 LEU A O 1
ATOM 962 N N . ASP A 1 129 ? 1.961 -13.271 7.920 1.00 96.94 129 ASP A N 1
ATOM 963 C CA . ASP A 1 129 ? 0.688 -13.882 7.535 1.00 96.94 129 ASP A CA 1
ATOM 964 C C . ASP A 1 129 ? 0.237 -14.950 8.543 1.00 96.94 129 ASP A C 1
ATOM 966 O O . ASP A 1 129 ? 0.898 -15.196 9.553 1.00 96.94 129 ASP A O 1
ATOM 970 N N . GLU A 1 130 ? -0.913 -15.580 8.289 1.00 93.44 130 GLU A N 1
ATOM 971 C CA . GLU A 1 130 ? -1.470 -16.636 9.150 1.00 93.44 130 GLU A CA 1
ATOM 972 C C . GLU A 1 130 ? -0.550 -17.868 9.260 1.00 93.44 130 GLU A C 1
ATOM 974 O O . GLU A 1 130 ? -0.610 -18.589 10.254 1.00 93.44 130 GLU A O 1
ATOM 979 N N . GLY A 1 131 ? 0.326 -18.092 8.273 1.00 92.88 131 GLY A N 1
ATOM 980 C CA . GLY A 1 131 ? 1.343 -19.145 8.286 1.00 92.88 131 GLY A CA 1
ATOM 981 C C . GLY A 1 131 ? 2.667 -18.724 8.932 1.00 92.88 131 GLY A C 1
ATOM 982 O O . GLY A 1 131 ? 3.588 -19.536 9.004 1.00 92.88 131 GLY A O 1
ATOM 983 N N . GLY A 1 132 ? 2.786 -17.475 9.392 1.00 92.88 132 GLY A N 1
ATOM 984 C CA . GLY A 1 132 ? 4.017 -16.911 9.943 1.00 92.88 132 GLY A CA 1
ATOM 985 C C . GLY A 1 132 ? 5.042 -16.478 8.891 1.00 92.88 132 GLY A C 1
ATOM 986 O O . GLY A 1 132 ? 6.149 -16.082 9.260 1.00 92.88 132 GLY A O 1
ATOM 987 N N . ALA A 1 133 ? 4.704 -16.515 7.598 1.00 94.12 133 ALA A N 1
ATOM 988 C CA . ALA A 1 133 ? 5.595 -16.030 6.555 1.00 94.12 133 ALA A CA 1
ATOM 989 C C . ALA A 1 133 ? 5.775 -14.513 6.679 1.00 94.12 133 ALA A C 1
ATOM 991 O O . ALA A 1 133 ? 4.842 -13.773 7.006 1.00 94.12 133 ALA A O 1
ATOM 992 N N . ARG A 1 134 ? 6.995 -14.043 6.412 1.00 95.00 134 ARG A N 1
ATOM 993 C CA . ARG A 1 134 ? 7.396 -12.647 6.608 1.00 95.00 134 ARG A CA 1
ATOM 994 C C . ARG A 1 134 ? 7.217 -11.846 5.321 1.00 95.00 134 ARG A C 1
ATOM 996 O O . ARG A 1 134 ? 7.701 -12.243 4.266 1.00 95.00 134 ARG A O 1
ATOM 1003 N N . LEU A 1 135 ? 6.604 -10.671 5.429 1.00 94.94 135 LEU A N 1
ATOM 1004 C CA . LEU A 1 135 ? 6.536 -9.665 4.374 1.00 94.94 135 LEU A CA 1
ATOM 1005 C C . LEU A 1 135 ? 7.147 -8.356 4.867 1.00 94.94 135 LEU A C 1
ATOM 1007 O O . LEU A 1 135 ? 6.671 -7.762 5.834 1.00 94.94 135 LEU A O 1
ATOM 1011 N N . LEU A 1 136 ? 8.202 -7.895 4.197 1.00 94.38 136 LEU A N 1
ATOM 1012 C CA . LEU A 1 136 ? 8.894 -6.663 4.557 1.00 94.38 136 LEU A CA 1
ATOM 1013 C C . LEU A 1 136 ? 8.319 -5.465 3.796 1.00 94.38 136 LEU A C 1
ATOM 1015 O O . LEU A 1 136 ? 8.440 -5.372 2.577 1.00 94.38 136 LEU A O 1
ATOM 1019 N N . LEU A 1 137 ? 7.766 -4.516 4.542 1.00 95.75 137 LEU A N 1
ATOM 1020 C CA . LEU A 1 137 ? 7.413 -3.189 4.061 1.00 95.75 137 LEU A CA 1
ATOM 1021 C C . LEU A 1 137 ? 8.579 -2.226 4.279 1.00 95.75 137 LEU A C 1
ATOM 1023 O O . LEU A 1 137 ? 9.278 -2.295 5.296 1.00 95.75 137 LEU A O 1
ATOM 1027 N N . ARG A 1 138 ? 8.785 -1.318 3.324 1.00 92.62 138 ARG A N 1
ATOM 1028 C CA . ARG A 1 138 ? 9.872 -0.335 3.362 1.00 92.62 138 ARG A CA 1
ATOM 1029 C C . ARG A 1 138 ? 9.334 1.054 3.076 1.00 92.62 138 ARG A C 1
ATOM 1031 O O . ARG A 1 138 ? 8.565 1.249 2.141 1.00 92.62 138 ARG A O 1
ATOM 1038 N N . LEU A 1 139 ? 9.776 2.018 3.870 1.00 90.56 139 LEU A N 1
ATOM 1039 C CA . LEU A 1 139 ? 9.474 3.428 3.676 1.00 90.56 139 LEU A CA 1
ATOM 1040 C C . LEU A 1 139 ? 10.789 4.222 3.689 1.00 90.56 139 LEU A C 1
ATOM 1042 O O . LEU A 1 139 ? 11.270 4.585 4.768 1.00 90.56 139 LEU A O 1
ATOM 1046 N N . PRO A 1 140 ? 11.403 4.448 2.512 1.00 88.00 140 PRO A N 1
ATOM 1047 C CA . PRO A 1 140 ? 12.596 5.277 2.387 1.00 88.00 140 PRO A CA 1
ATOM 1048 C C . PRO A 1 140 ? 12.354 6.693 2.905 1.00 88.00 140 PRO A C 1
ATOM 1050 O O . PRO A 1 140 ? 11.282 7.271 2.703 1.00 88.00 140 PRO A O 1
ATOM 1053 N N . TYR A 1 141 ? 13.356 7.263 3.569 1.00 82.81 141 TYR A N 1
ATOM 1054 C CA . TYR A 1 141 ? 13.296 8.633 4.042 1.00 82.81 141 TYR A CA 1
ATOM 1055 C C . TYR A 1 141 ? 13.390 9.605 2.870 1.00 82.81 141 TYR A C 1
ATOM 1057 O O . TYR A 1 141 ? 14.404 9.706 2.181 1.00 82.81 141 TYR A O 1
ATOM 1065 N N . GLU A 1 142 ? 12.328 10.384 2.704 1.00 83.12 142 GLU A N 1
ATOM 1066 C CA . GLU A 1 142 ? 12.304 11.568 1.859 1.00 83.12 142 GLU A CA 1
ATOM 1067 C C . GLU A 1 142 ? 11.647 12.701 2.655 1.00 83.12 142 GLU A C 1
ATOM 1069 O O . GLU A 1 142 ? 10.700 12.435 3.403 1.00 83.12 142 GLU A O 1
ATOM 1074 N N . PRO A 1 143 ? 12.080 13.968 2.504 1.00 79.38 143 PRO A N 1
ATOM 1075 C CA . PRO A 1 143 ? 11.540 15.070 3.302 1.00 79.38 143 PRO A CA 1
ATOM 1076 C C . PRO A 1 143 ? 10.007 15.175 3.265 1.00 79.38 143 PRO A C 1
ATOM 1078 O O . PRO A 1 143 ? 9.377 15.450 4.281 1.00 79.38 143 PRO A O 1
ATOM 1081 N N . TRP A 1 144 ? 9.385 14.890 2.118 1.00 80.81 144 TRP A N 1
ATOM 1082 C CA . TRP A 1 144 ? 7.928 14.936 1.957 1.00 80.81 144 TRP A CA 1
ATOM 1083 C C . TRP A 1 144 ? 7.187 13.727 2.567 1.00 80.81 144 TRP A C 1
ATOM 1085 O O . TRP A 1 144 ? 5.973 13.805 2.767 1.00 80.81 144 TRP A O 1
ATOM 1095 N N . LYS A 1 145 ? 7.906 12.643 2.906 1.00 86.81 145 LYS A N 1
ATOM 1096 C CA . LYS A 1 145 ? 7.404 11.444 3.608 1.00 86.81 145 LYS A CA 1
ATOM 1097 C C . LYS A 1 145 ? 7.574 11.533 5.131 1.00 86.81 145 LYS A C 1
ATOM 1099 O O . LYS A 1 145 ? 7.189 10.603 5.836 1.00 86.81 145 LYS A O 1
ATOM 1104 N N . ALA A 1 146 ? 8.139 12.618 5.667 1.00 84.31 146 ALA A N 1
ATOM 1105 C CA . ALA A 1 146 ? 8.470 12.716 7.091 1.00 84.31 146 ALA A CA 1
ATOM 1106 C C . ALA A 1 146 ? 7.253 12.511 8.017 1.00 84.31 146 ALA A C 1
ATOM 1108 O O . ALA A 1 146 ? 7.361 11.808 9.023 1.00 84.31 146 ALA A O 1
ATOM 1109 N N . GLU A 1 147 ? 6.089 13.071 7.664 1.00 87.88 147 GLU A N 1
ATOM 1110 C CA . GLU A 1 147 ? 4.844 12.854 8.421 1.00 87.88 147 GLU A CA 1
ATOM 1111 C C . GLU A 1 147 ? 4.408 11.388 8.373 1.00 87.88 147 GLU A C 1
ATOM 1113 O O . GLU A 1 147 ? 4.078 10.814 9.406 1.00 87.88 147 GLU A O 1
ATOM 1118 N N . ARG A 1 148 ? 4.515 10.752 7.204 1.00 92.38 148 ARG A N 1
ATOM 1119 C CA . ARG A 1 148 ? 4.188 9.339 7.006 1.00 92.38 148 ARG A CA 1
ATOM 1120 C C . ARG A 1 148 ? 5.012 8.410 7.885 1.00 92.38 148 ARG A C 1
ATOM 1122 O O . ARG A 1 148 ? 4.458 7.528 8.535 1.00 92.38 148 ARG A O 1
ATOM 1129 N N . LEU A 1 149 ? 6.323 8.637 7.926 1.00 90.94 149 LEU A N 1
ATOM 1130 C CA . LEU A 1 149 ? 7.256 7.911 8.789 1.00 90.94 149 LEU A CA 1
ATOM 1131 C C . LEU A 1 149 ? 6.855 8.026 10.262 1.00 90.94 149 LEU A C 1
ATOM 1133 O O . LEU A 1 149 ? 6.665 7.014 10.934 1.00 90.94 149 LEU A O 1
ATOM 1137 N N . ALA A 1 150 ? 6.654 9.257 10.739 1.00 87.69 150 ALA A N 1
ATOM 1138 C CA . ALA A 1 150 ? 6.277 9.512 12.125 1.00 87.69 150 ALA A CA 1
ATOM 1139 C C . ALA A 1 150 ? 4.911 8.901 12.483 1.00 87.69 150 ALA A C 1
ATOM 1141 O O . ALA A 1 150 ? 4.733 8.330 13.562 1.00 87.69 150 ALA A O 1
ATOM 1142 N N . ASN A 1 151 ? 3.938 9.004 11.580 1.00 93.00 151 ASN A N 1
ATOM 1143 C CA . ASN A 1 151 ? 2.599 8.474 11.794 1.00 93.00 151 ASN A CA 1
ATOM 1144 C C . ASN A 1 151 ? 2.612 6.944 11.820 1.00 93.00 151 ASN A C 1
ATOM 1146 O O . ASN A 1 151 ? 1.970 6.354 12.682 1.00 93.00 151 ASN A O 1
ATOM 1150 N N . LEU A 1 152 ? 3.402 6.293 10.964 1.00 93.88 152 LEU A N 1
ATOM 1151 C CA . LEU A 1 152 ? 3.532 4.838 10.980 1.00 93.88 152 LEU A CA 1
ATOM 1152 C C . LEU A 1 152 ? 4.098 4.330 12.311 1.00 93.88 152 LEU A C 1
ATOM 1154 O O . LEU A 1 152 ? 3.528 3.423 12.913 1.00 93.88 152 LEU A O 1
ATOM 1158 N N . GLU A 1 153 ? 5.175 4.942 12.809 1.00 90.38 153 GLU A N 1
ATOM 1159 C CA . GLU A 1 153 ? 5.758 4.571 14.104 1.00 90.38 153 GLU A CA 1
ATOM 1160 C C . GLU A 1 153 ? 4.763 4.766 15.257 1.00 90.38 153 GLU A C 1
ATOM 1162 O O . GLU A 1 153 ? 4.615 3.895 16.115 1.00 90.38 153 GLU A O 1
ATOM 1167 N N . THR A 1 154 ? 4.044 5.892 15.272 1.00 91.50 154 THR A N 1
ATOM 1168 C CA . THR A 1 154 ? 3.090 6.206 16.348 1.00 91.50 154 THR A CA 1
ATOM 1169 C C . THR A 1 154 ? 1.843 5.326 16.317 1.00 91.50 154 THR A C 1
ATOM 1171 O O . THR A 1 154 ? 1.359 4.929 17.377 1.00 91.50 154 THR A O 1
ATOM 1174 N N . TRP A 1 155 ? 1.334 4.973 15.137 1.00 93.44 155 TRP A N 1
ATOM 1175 C CA . TRP A 1 155 ? 0.235 4.016 15.007 1.00 93.44 155 TRP A CA 1
ATOM 1176 C C . TRP A 1 155 ? 0.665 2.603 15.394 1.00 93.44 155 TRP A C 1
ATOM 1178 O O . TRP A 1 155 ? -0.027 1.967 16.188 1.00 93.44 155 TRP A O 1
ATOM 1188 N N . ALA A 1 156 ? 1.823 2.133 14.929 1.00 91.88 156 ALA A N 1
ATOM 1189 C CA . ALA A 1 156 ? 2.331 0.809 15.287 1.00 91.88 156 ALA A CA 1
ATOM 1190 C C . ALA A 1 156 ? 2.599 0.670 16.798 1.00 91.88 156 ALA A C 1
ATOM 1192 O O . ALA A 1 156 ? 2.356 -0.387 17.375 1.00 91.88 156 ALA A O 1
ATOM 1193 N N . ALA A 1 157 ? 3.039 1.747 17.458 1.00 90.06 157 ALA A N 1
ATOM 1194 C CA . ALA A 1 157 ? 3.266 1.784 18.904 1.00 90.06 157 ALA A CA 1
ATOM 1195 C C . ALA A 1 157 ? 1.995 2.040 19.740 1.00 90.06 157 ALA A C 1
ATOM 1197 O O . ALA A 1 157 ? 2.057 2.011 20.968 1.00 90.06 157 ALA A O 1
ATOM 1198 N N . SER A 1 158 ? 0.848 2.319 19.112 1.00 89.38 158 SER A N 1
ATOM 1199 C CA . SER A 1 158 ? -0.372 2.730 19.824 1.00 89.38 158 SER A CA 1
ATOM 1200 C C . SER A 1 158 ? -1.062 1.615 20.608 1.00 89.38 158 SER A C 1
ATOM 1202 O O . SER A 1 158 ? -1.902 1.902 21.460 1.00 89.38 158 SER A O 1
ATOM 1204 N N . GLY A 1 159 ? -0.771 0.354 20.279 1.00 85.38 159 GLY A N 1
ATOM 1205 C CA . GLY A 1 159 ? -1.518 -0.805 20.767 1.00 85.38 159 GLY A CA 1
ATOM 1206 C C . GLY A 1 159 ? -2.926 -0.938 20.174 1.00 85.38 159 GLY A C 1
ATOM 1207 O O . GLY A 1 159 ? -3.628 -1.890 20.511 1.00 85.38 159 GLY A O 1
ATOM 1208 N N . GLN A 1 160 ? -3.357 -0.026 19.293 1.00 89.19 160 GLN A N 1
ATOM 1209 C CA . GLN A 1 160 ? -4.624 -0.189 18.586 1.00 89.19 160 GLN A CA 1
ATOM 1210 C C . GLN A 1 160 ? -4.520 -1.330 17.562 1.00 89.19 160 GLN A C 1
ATOM 1212 O O . GLN A 1 160 ? -3.488 -1.451 16.895 1.00 89.19 160 GLN A O 1
ATOM 1217 N N . PRO A 1 161 ? -5.569 -2.156 17.397 1.00 92.06 161 PRO A N 1
ATOM 1218 C CA . PRO A 1 161 ? -5.539 -3.238 16.423 1.00 92.06 161 PRO A CA 1
ATOM 1219 C C . PRO A 1 161 ? -5.479 -2.697 14.990 1.00 92.06 161 PRO A C 1
ATOM 1221 O O . PRO A 1 161 ? -6.430 -2.078 14.508 1.00 92.06 161 PRO A O 1
ATOM 1224 N N . ILE A 1 162 ? -4.368 -2.961 14.302 1.00 95.81 162 ILE A N 1
ATOM 1225 C CA . ILE A 1 162 ? -4.217 -2.720 12.865 1.00 95.81 162 ILE A CA 1
ATOM 1226 C C . ILE A 1 162 ? -4.731 -3.966 12.134 1.00 95.81 162 ILE A C 1
ATOM 1228 O O . ILE A 1 162 ? -4.098 -5.013 12.132 1.00 95.81 162 ILE A O 1
ATOM 1232 N N . GLU A 1 163 ? -5.911 -3.867 11.532 1.00 95.81 163 GLU A N 1
ATOM 1233 C CA . GLU A 1 163 ? -6.570 -4.964 10.810 1.00 95.81 163 GLU A CA 1
ATOM 1234 C C . GLU A 1 163 ? -6.025 -5.161 9.396 1.00 95.81 163 GLU A C 1
ATOM 1236 O O . GLU A 1 163 ? -6.110 -6.259 8.838 1.00 95.81 163 GLU A O 1
ATOM 1241 N N . ALA A 1 164 ? -5.537 -4.081 8.785 1.00 97.50 164 ALA A N 1
ATOM 1242 C CA . ALA A 1 164 ? -4.974 -4.112 7.448 1.00 97.50 164 ALA A CA 1
ATOM 1243 C C . ALA A 1 164 ? -3.978 -2.976 7.215 1.00 97.50 164 ALA A C 1
ATOM 1245 O O . ALA A 1 164 ? -4.015 -1.942 7.884 1.00 97.50 164 ALA A O 1
ATOM 1246 N N . VAL A 1 165 ? -3.140 -3.147 6.199 1.00 98.25 165 VAL A N 1
ATOM 1247 C CA . VAL A 1 165 ? -2.200 -2.136 5.712 1.00 98.25 165 VAL A CA 1
ATOM 1248 C C . VAL A 1 165 ? -2.439 -1.938 4.224 1.00 98.25 165 VAL A C 1
ATOM 1250 O O . VAL A 1 165 ? -2.406 -2.905 3.466 1.00 98.25 165 VAL A O 1
ATOM 1253 N N . LEU A 1 166 ? -2.668 -0.699 3.794 1.00 97.50 166 LEU A N 1
ATOM 1254 C CA . LEU A 1 166 ? -2.601 -0.360 2.378 1.00 97.50 166 LEU A CA 1
ATOM 1255 C C . LEU A 1 166 ? -1.165 0.006 2.026 1.00 97.50 166 LEU A C 1
ATOM 1257 O O . LEU A 1 166 ? -0.579 0.925 2.611 1.00 97.50 166 LEU A O 1
ATOM 1261 N N . ALA A 1 167 ? -0.616 -0.719 1.059 1.00 96.69 167 ALA A N 1
ATOM 1262 C CA . ALA A 1 167 ? 0.725 -0.500 0.551 1.00 96.69 167 ALA A CA 1
ATOM 1263 C C . ALA A 1 167 ? 0.700 -0.273 -0.959 1.00 96.69 167 ALA A C 1
ATOM 1265 O O . ALA A 1 167 ? -0.112 -0.850 -1.682 1.00 96.69 167 ALA A O 1
ATOM 1266 N N . ARG A 1 168 ? 1.594 0.589 -1.429 1.00 93.19 168 ARG A N 1
ATOM 1267 C CA . ARG A 1 168 ? 1.859 0.815 -2.843 1.00 93.19 168 ARG A CA 1
ATOM 1268 C C . ARG A 1 168 ? 3.018 -0.071 -3.266 1.00 93.19 168 ARG A C 1
ATOM 1270 O O . ARG A 1 168 ? 4.042 -0.081 -2.587 1.00 93.19 168 ARG A O 1
ATOM 1277 N N . LEU A 1 169 ? 2.857 -0.775 -4.377 1.00 88.38 169 LEU A N 1
ATOM 1278 C CA . LEU A 1 169 ? 3.959 -1.450 -5.042 1.00 88.38 169 LEU A CA 1
ATOM 1279 C C . LEU A 1 169 ? 4.706 -0.418 -5.884 1.00 88.38 169 LEU A C 1
ATOM 1281 O O . LEU A 1 169 ? 4.170 0.113 -6.853 1.00 88.38 169 LEU A O 1
ATOM 1285 N N . ASP A 1 170 ? 5.930 -0.111 -5.488 1.00 82.88 170 ASP A N 1
ATOM 1286 C CA . ASP A 1 170 ? 6.832 0.739 -6.250 1.00 82.88 170 ASP A CA 1
ATOM 1287 C C . ASP A 1 170 ? 7.899 -0.147 -6.904 1.00 82.88 170 ASP A C 1
ATOM 1289 O O . ASP A 1 170 ? 8.572 -0.929 -6.236 1.00 82.88 170 ASP A O 1
ATOM 1293 N N . ARG A 1 171 ? 7.980 -0.068 -8.235 1.00 74.19 171 ARG A N 1
ATOM 1294 C CA . ARG A 1 171 ? 8.906 -0.841 -9.079 1.00 74.19 171 ARG A CA 1
ATOM 1295 C C . ARG A 1 171 ? 10.086 0.005 -9.572 1.00 74.19 171 ARG A C 1
ATOM 1297 O O . ARG A 1 171 ? 10.869 -0.449 -10.405 1.00 74.19 171 ARG A O 1
ATOM 1304 N N . SER A 1 172 ? 10.200 1.253 -9.116 1.00 62.56 172 SER A N 1
ATOM 1305 C CA . SER A 1 172 ? 11.243 2.166 -9.574 1.00 62.56 172 SER A CA 1
ATOM 1306 C C . SER A 1 172 ? 12.636 1.702 -9.120 1.00 62.56 172 SER A C 1
ATOM 1308 O O . SER A 1 172 ? 12.861 1.341 -7.968 1.00 62.56 172 SER A O 1
ATOM 1310 N N . GLY A 1 173 ? 13.608 1.705 -10.041 1.00 53.62 173 GLY A N 1
ATOM 1311 C CA . GLY A 1 173 ? 15.017 1.454 -9.709 1.00 53.62 173 GLY A CA 1
ATOM 1312 C C . GLY A 1 173 ? 15.441 -0.015 -9.586 1.00 53.62 173 GLY A C 1
ATOM 1313 O O . GLY A 1 173 ? 16.417 -0.294 -8.886 1.00 53.62 173 GLY A O 1
ATOM 1314 N N . GLY A 1 174 ? 14.748 -0.934 -10.271 1.00 51.84 174 GLY A N 1
ATOM 1315 C CA . GLY A 1 174 ? 15.164 -2.338 -10.409 1.00 51.84 174 GLY A CA 1
ATOM 1316 C C . GLY A 1 174 ? 14.919 -3.202 -9.171 1.00 51.84 174 GLY A C 1
ATOM 1317 O O . GLY A 1 174 ? 15.555 -4.240 -9.024 1.00 51.84 174 GLY A O 1
ATOM 1318 N N . ALA A 1 175 ? 14.033 -2.767 -8.276 1.00 59.00 175 ALA A N 1
ATOM 1319 C CA . ALA A 1 175 ? 13.608 -3.505 -7.097 1.00 59.00 175 ALA A CA 1
ATOM 1320 C C . ALA A 1 175 ? 12.138 -3.208 -6.801 1.00 59.00 175 ALA A C 1
ATOM 1322 O O . ALA A 1 175 ? 11.761 -2.041 -6.726 1.00 59.00 175 ALA A O 1
ATOM 1323 N N . SER A 1 176 ? 11.328 -4.243 -6.580 1.00 72.56 176 SER A N 1
ATOM 1324 C CA . SER A 1 176 ? 9.957 -4.064 -6.105 1.00 72.56 176 SER A CA 1
ATOM 1325 C C . SER A 1 176 ? 9.958 -3.817 -4.597 1.00 72.56 176 SER A C 1
ATOM 1327 O O . SER A 1 176 ? 10.441 -4.638 -3.817 1.00 72.56 176 SER A O 1
ATOM 1329 N N . LEU A 1 177 ? 9.398 -2.688 -4.167 1.00 86.31 177 LEU A N 1
ATOM 1330 C CA . LEU A 1 177 ? 9.199 -2.352 -2.759 1.00 86.31 177 LEU A CA 1
ATOM 1331 C C . LEU A 1 177 ? 7.715 -2.128 -2.465 1.00 86.31 177 LEU A C 1
ATOM 1333 O O . LEU A 1 177 ? 6.969 -1.604 -3.289 1.00 86.31 177 LEU A O 1
ATOM 1337 N N . LEU A 1 178 ? 7.289 -2.511 -1.263 1.00 92.62 178 LEU A N 1
ATOM 1338 C CA . LEU A 1 178 ? 5.948 -2.225 -0.764 1.00 92.62 178 LEU A CA 1
ATOM 1339 C C . LEU A 1 178 ? 6.015 -1.084 0.248 1.00 92.62 178 LEU A C 1
ATOM 1341 O O . LEU A 1 178 ? 6.535 -1.246 1.356 1.00 92.62 178 LEU A O 1
ATOM 1345 N N . GLU A 1 179 ? 5.473 0.063 -0.146 1.00 94.38 179 GLU A N 1
ATOM 1346 C CA . GLU A 1 179 ? 5.455 1.279 0.656 1.00 94.38 179 GLU A CA 1
ATOM 1347 C C . GLU A 1 179 ? 4.094 1.450 1.345 1.00 94.38 179 GLU A C 1
ATOM 1349 O O . GLU A 1 179 ? 3.096 1.692 0.660 1.00 94.38 179 GLU A O 1
ATOM 1354 N N . PRO A 1 180 ? 4.010 1.368 2.684 1.00 96.62 180 PRO A N 1
ATOM 1355 C CA . PRO A 1 180 ? 2.760 1.598 3.396 1.00 96.62 180 PRO A CA 1
ATOM 1356 C C . PRO A 1 180 ? 2.360 3.071 3.286 1.00 96.62 180 PRO A C 1
ATOM 1358 O O . PRO A 1 180 ? 3.192 3.959 3.478 1.00 96.62 180 PRO A O 1
ATOM 1361 N N . PHE A 1 181 ? 1.085 3.342 3.014 1.00 95.69 181 PHE A N 1
ATOM 1362 C CA . PHE A 1 181 ? 0.562 4.714 2.940 1.00 95.69 181 PHE A CA 1
ATOM 1363 C C . PHE A 1 181 ? -0.722 4.930 3.750 1.00 95.69 181 PHE A C 1
ATOM 1365 O O . PHE A 1 181 ? -1.047 6.067 4.087 1.00 95.69 181 PHE A O 1
ATOM 1372 N N . ALA A 1 182 ? -1.431 3.862 4.114 1.00 96.88 182 ALA A N 1
ATOM 1373 C CA . ALA A 1 182 ? -2.580 3.932 5.007 1.00 96.88 182 ALA A CA 1
ATOM 1374 C C . ALA A 1 182 ? -2.715 2.646 5.829 1.00 96.88 182 ALA A C 1
ATOM 1376 O O . ALA A 1 182 ? -2.220 1.586 5.440 1.00 96.88 182 ALA A O 1
ATOM 1377 N N . LEU A 1 183 ? -3.397 2.736 6.967 1.00 97.31 183 LEU A N 1
ATOM 1378 C CA . LEU A 1 183 ? -3.726 1.592 7.819 1.00 97.31 183 LEU A CA 1
ATOM 1379 C C . LEU A 1 183 ? -5.245 1.468 7.935 1.00 97.31 183 LEU A C 1
ATOM 1381 O O . LEU A 1 183 ? -5.955 2.465 7.850 1.00 97.31 183 LEU A O 1
ATOM 1385 N N . ALA A 1 184 ? -5.751 0.263 8.164 1.00 96.44 184 ALA A N 1
ATOM 1386 C CA . ALA A 1 184 ? -7.115 0.050 8.625 1.00 96.44 184 ALA A CA 1
ATOM 1387 C C . ALA A 1 184 ? -7.066 -0.330 10.104 1.00 96.44 184 ALA A C 1
ATOM 1389 O O . ALA A 1 184 ? -6.520 -1.374 10.458 1.00 96.44 184 ALA A O 1
ATOM 1390 N N . VAL A 1 185 ? -7.608 0.523 10.965 1.00 95.12 185 VAL A N 1
ATOM 1391 C CA . VAL A 1 185 ? -7.552 0.373 12.422 1.00 95.12 185 VAL A CA 1
ATOM 1392 C C . VAL A 1 185 ? -8.947 0.057 12.944 1.00 95.12 185 VAL A C 1
ATOM 1394 O O . VAL A 1 185 ? -9.924 0.696 12.545 1.00 95.12 185 VAL A O 1
ATOM 1397 N N . ALA A 1 186 ? -9.058 -0.942 13.817 1.00 92.94 186 ALA A N 1
ATOM 1398 C CA . ALA A 1 186 ? -10.330 -1.295 14.434 1.00 92.94 186 ALA A CA 1
ATOM 1399 C C . ALA A 1 186 ? -10.603 -0.443 15.678 1.00 92.94 186 ALA A C 1
ATOM 1401 O O . ALA A 1 186 ? -9.749 -0.300 16.554 1.00 92.94 186 ALA A O 1
ATOM 1402 N N . HIS A 1 187 ? -11.833 0.056 15.797 1.00 87.88 187 HIS A N 1
ATOM 1403 C CA . HIS A 1 187 ? -12.312 0.744 16.990 1.00 87.88 187 HIS A CA 1
ATOM 1404 C C . HIS A 1 187 ? -13.806 0.476 17.199 1.00 87.88 187 HIS A C 1
ATOM 1406 O O . HIS A 1 187 ? -14.614 0.686 16.296 1.00 87.88 187 HIS A O 1
ATOM 1412 N N . GLY A 1 188 ? -14.185 -0.008 18.386 1.00 87.00 188 GLY A N 1
ATOM 1413 C CA . GLY A 1 188 ? -15.596 -0.183 18.758 1.00 87.00 188 GLY A CA 1
ATOM 1414 C C . GLY A 1 188 ? -16.425 -1.041 17.789 1.00 87.00 188 GLY A C 1
ATOM 1415 O O . GLY A 1 188 ? -17.561 -0.690 17.501 1.00 87.00 188 GLY A O 1
ATOM 1416 N N . GLY A 1 189 ? -15.858 -2.122 17.234 1.00 91.50 189 GLY A N 1
ATOM 1417 C CA . GLY A 1 189 ? -16.547 -3.000 16.267 1.00 91.50 189 GLY A CA 1
ATOM 1418 C C . GLY A 1 189 ? -16.588 -2.474 14.826 1.00 91.50 189 GLY A C 1
ATOM 1419 O O . GLY A 1 189 ? -17.063 -3.166 13.928 1.00 91.50 189 GLY A O 1
ATOM 1420 N N . THR A 1 190 ? -16.045 -1.283 14.583 1.00 94.44 190 THR A N 1
ATOM 1421 C CA . THR A 1 190 ? -15.910 -0.684 13.250 1.00 94.44 190 THR A CA 1
ATOM 1422 C C . THR A 1 190 ? -14.454 -0.666 12.802 1.00 94.44 190 THR A C 1
ATOM 1424 O O . THR A 1 190 ? -13.538 -0.849 13.611 1.00 94.44 190 THR A O 1
ATOM 1427 N N . VAL A 1 191 ? -14.237 -0.461 11.507 1.00 94.19 191 VAL A N 1
ATOM 1428 C CA . VAL A 1 191 ? -12.916 -0.330 10.897 1.00 94.19 191 VAL A CA 1
ATOM 1429 C C . VAL A 1 191 ? -12.806 1.027 10.229 1.00 94.19 191 VAL A C 1
ATOM 1431 O O . VAL A 1 191 ? -13.661 1.425 9.441 1.00 94.19 191 VAL A O 1
ATOM 1434 N N . ARG A 1 192 ? -11.708 1.720 10.517 1.00 93.19 192 ARG A N 1
ATOM 1435 C CA . ARG A 1 192 ? -11.406 3.033 9.966 1.00 93.19 192 ARG A CA 1
ATOM 1436 C C . ARG A 1 192 ? -10.117 3.000 9.168 1.00 93.19 192 ARG A C 1
ATOM 1438 O O . ARG A 1 192 ? -9.096 2.540 9.669 1.00 93.19 192 ARG A O 1
ATOM 1445 N N . ALA A 1 193 ? -10.156 3.526 7.948 1.00 93.62 193 ALA A N 1
ATOM 1446 C CA . ALA A 1 193 ? -8.939 3.814 7.201 1.00 93.62 193 ALA A CA 1
ATOM 1447 C C . ALA A 1 193 ? -8.292 5.087 7.762 1.00 93.62 193 ALA A C 1
ATOM 1449 O O . ALA A 1 193 ? -8.983 6.091 7.931 1.00 93.62 193 ALA A O 1
ATOM 1450 N N . VAL A 1 194 ? -6.993 5.029 8.045 1.00 94.38 194 VAL A N 1
ATOM 1451 C CA . VAL A 1 194 ? -6.177 6.161 8.486 1.00 94.38 194 VAL A CA 1
ATOM 1452 C C . VAL A 1 194 ? -5.081 6.427 7.466 1.00 94.38 194 VAL A C 1
ATOM 1454 O O . VAL A 1 194 ? -4.309 5.527 7.125 1.00 94.38 194 VAL A O 1
ATOM 1457 N N . SER A 1 195 ? -5.011 7.653 6.957 1.00 95.38 195 SER A N 1
ATOM 1458 C CA . SER A 1 195 ? -3.936 8.057 6.052 1.00 95.38 195 SER A CA 1
ATOM 1459 C C . SER A 1 195 ? -2.672 8.372 6.837 1.00 95.38 195 SER A C 1
ATOM 1461 O O . SER A 1 195 ? -2.656 9.283 7.665 1.00 95.38 195 SER A O 1
ATOM 1463 N N . LEU A 1 196 ? -1.576 7.674 6.538 1.00 94.94 196 LEU A N 1
ATOM 1464 C CA . LEU A 1 196 ? -0.302 7.937 7.202 1.00 94.94 196 LEU A CA 1
ATOM 1465 C C . LEU A 1 196 ? 0.262 9.312 6.823 1.00 94.94 196 LEU A C 1
ATOM 1467 O O . LEU A 1 196 ? 1.022 9.879 7.596 1.00 94.94 196 LEU A O 1
ATOM 1471 N N . ASP A 1 197 ? -0.124 9.893 5.687 1.00 92.44 197 ASP A N 1
ATOM 1472 C CA . ASP A 1 197 ? 0.350 11.223 5.288 1.00 92.44 197 ASP A CA 1
ATOM 1473 C C . ASP A 1 197 ? -0.294 12.372 6.065 1.00 92.44 197 ASP A C 1
ATOM 1475 O O . ASP A 1 197 ? 0.296 13.446 6.128 1.00 92.44 197 ASP A O 1
ATOM 1479 N N . PHE A 1 198 ? -1.481 12.170 6.642 1.00 91.06 198 PHE A N 1
ATOM 1480 C CA . PHE A 1 198 ? -2.273 13.267 7.210 1.00 91.06 198 PHE A CA 1
ATOM 1481 C C . PHE A 1 198 ? -2.699 13.026 8.659 1.00 91.06 198 PHE A C 1
ATOM 1483 O O . PHE A 1 198 ? -2.856 13.974 9.428 1.00 91.06 198 PHE A O 1
ATOM 1490 N N . GLU A 1 199 ? -2.864 11.768 9.067 1.00 91.75 199 GLU A N 1
ATOM 1491 C CA . GLU A 1 199 ? -3.477 11.428 10.346 1.00 91.75 199 GLU A CA 1
ATOM 1492 C C . GLU A 1 199 ? -2.454 10.969 11.376 1.00 91.75 199 GLU A C 1
ATOM 1494 O O . GLU A 1 199 ? -1.893 9.870 11.314 1.00 91.75 199 GLU A O 1
ATOM 1499 N N . ARG A 1 200 ? -2.253 11.828 12.378 1.00 87.06 200 ARG A N 1
ATOM 1500 C CA . ARG A 1 200 ? -1.317 11.582 13.472 1.00 87.06 200 ARG A CA 1
ATOM 1501 C C . ARG A 1 200 ? -1.737 10.379 14.302 1.00 87.06 200 ARG A C 1
ATOM 1503 O O . ARG A 1 200 ? -2.881 10.293 14.744 1.00 87.06 200 ARG A O 1
ATOM 1510 N N . GLY A 1 201 ? -0.782 9.489 14.556 1.00 81.62 201 GLY A N 1
ATOM 1511 C CA . GLY A 1 201 ? -0.990 8.392 15.487 1.00 81.62 201 GLY A CA 1
ATOM 1512 C C . GLY A 1 201 ? -1.133 8.887 16.930 1.00 81.62 201 GLY A C 1
ATOM 1513 O O . GLY A 1 201 ? -0.665 9.975 17.277 1.00 81.62 201 GLY A O 1
ATOM 1514 N N . PRO A 1 202 ? -1.782 8.096 17.796 1.00 80.88 202 PRO A N 1
ATOM 1515 C CA . PRO A 1 202 ? -2.103 8.500 19.165 1.00 80.88 202 PRO A CA 1
ATOM 1516 C C . PRO A 1 202 ? -0.899 8.411 20.121 1.00 80.88 202 PRO A C 1
ATOM 1518 O O . PRO A 1 202 ? -0.952 8.940 21.230 1.00 80.88 202 PRO A O 1
ATOM 1521 N N . ALA A 1 203 ? 0.184 7.732 19.723 1.00 78.69 203 ALA A N 1
ATOM 1522 C CA . ALA A 1 203 ? 1.396 7.600 20.526 1.00 78.69 203 ALA A CA 1
ATOM 1523 C C . ALA A 1 203 ? 2.388 8.751 20.284 1.00 78.69 203 ALA A C 1
ATOM 1525 O O . ALA A 1 203 ? 2.276 9.529 19.336 1.00 78.69 203 ALA A O 1
ATOM 1526 N N . ARG A 1 204 ? 3.406 8.860 21.147 1.00 72.62 204 ARG A N 1
ATOM 1527 C CA . ARG A 1 204 ? 4.472 9.857 20.974 1.00 72.62 204 ARG A CA 1
ATOM 1528 C C . ARG A 1 204 ? 5.460 9.421 19.882 1.00 72.62 204 ARG A C 1
ATOM 1530 O O . ARG A 1 204 ? 5.876 8.265 19.890 1.00 72.62 204 ARG A O 1
ATOM 1537 N N . PRO A 1 205 ? 5.900 10.339 19.003 1.00 63.50 205 PRO A N 1
ATOM 1538 C CA . PRO A 1 205 ? 6.878 10.028 17.966 1.00 63.50 205 PRO A CA 1
ATOM 1539 C C . PRO A 1 205 ? 8.251 9.670 18.558 1.00 63.50 205 PRO A C 1
ATOM 1541 O O . PRO A 1 205 ? 8.734 10.323 19.493 1.00 63.50 205 PRO A O 1
ATOM 1544 N N . THR A 1 206 ? 8.879 8.650 17.979 1.00 65.12 206 THR A N 1
ATOM 1545 C CA . THR A 1 206 ? 10.206 8.093 18.299 1.00 65.12 206 THR A CA 1
ATOM 1546 C C . THR A 1 206 ? 11.347 8.914 17.667 1.00 65.12 206 THR A C 1
ATOM 1548 O O . THR A 1 206 ? 11.168 10.045 17.203 1.00 65.12 206 THR A O 1
ATOM 1551 N N . LEU A 1 207 ? 12.570 8.370 17.718 1.00 59.81 207 LEU A N 1
ATOM 1552 C CA . LEU A 1 207 ? 13.817 9.010 17.300 1.00 59.81 207 LEU A CA 1
ATOM 1553 C C . LEU A 1 207 ? 13.879 9.272 15.781 1.00 59.81 207 LEU A C 1
ATOM 1555 O O . LEU A 1 207 ? 14.357 10.336 15.398 1.00 59.81 207 LEU A O 1
ATOM 1559 N N . ALA A 1 208 ? 13.308 8.418 14.921 1.00 57.16 208 ALA A N 1
ATOM 1560 C CA . ALA A 1 208 ? 13.287 8.639 13.467 1.00 57.16 208 ALA A CA 1
ATOM 1561 C C . ALA A 1 208 ? 12.478 9.897 13.078 1.00 57.16 208 ALA A C 1
ATOM 1563 O O . ALA A 1 208 ? 12.956 10.753 12.329 1.00 57.16 208 ALA A O 1
ATOM 1564 N N . ALA A 1 209 ? 11.320 10.109 13.708 1.00 55.78 209 ALA A N 1
ATOM 1565 C CA . ALA A 1 209 ? 10.542 11.348 13.607 1.00 55.78 209 ALA A CA 1
ATOM 1566 C C . ALA A 1 209 ? 11.237 12.592 14.214 1.00 55.78 209 ALA A C 1
ATOM 1568 O O . ALA A 1 209 ? 10.872 13.738 13.922 1.00 55.78 209 ALA A O 1
ATOM 1569 N N . ARG A 1 210 ? 12.229 12.412 15.099 1.00 59.72 210 ARG A N 1
ATOM 1570 C CA . ARG A 1 210 ? 13.097 13.507 15.575 1.00 59.72 210 ARG A CA 1
ATOM 1571 C C . ARG A 1 210 ? 14.224 13.798 14.586 1.00 59.72 210 ARG A C 1
ATOM 1573 O O . ARG A 1 210 ? 14.488 14.971 14.343 1.00 59.72 210 ARG A O 1
ATOM 1580 N N . LEU A 1 211 ? 14.825 12.775 13.977 1.00 62.16 211 LEU A N 1
ATOM 1581 C CA . LEU A 1 211 ? 15.851 12.940 12.942 1.00 62.16 211 LEU A CA 1
ATOM 1582 C C . LEU A 1 211 ? 15.286 13.684 11.724 1.00 62.16 211 LEU A C 1
ATOM 1584 O O . LEU A 1 211 ? 15.899 14.647 11.276 1.00 62.16 211 LEU A O 1
ATOM 1588 N N . GLY A 1 212 ? 14.069 13.358 11.273 1.00 57.84 212 GLY A N 1
ATOM 1589 C CA . GLY A 1 212 ? 13.417 14.095 10.181 1.00 57.84 212 GLY A CA 1
ATOM 1590 C C . GLY A 1 212 ? 13.234 15.597 10.459 1.00 57.84 212 GLY A C 1
ATOM 1591 O O . GLY A 1 212 ? 13.408 16.428 9.571 1.00 57.84 212 GLY A O 1
ATOM 1592 N N . ARG A 1 213 ? 12.975 15.977 11.720 1.00 57.59 213 ARG A N 1
ATOM 1593 C CA . ARG A 1 213 ? 12.898 17.390 12.143 1.00 57.59 213 ARG A CA 1
ATOM 1594 C C . ARG A 1 213 ? 14.264 18.072 12.216 1.00 57.59 213 ARG A C 1
ATOM 1596 O O . ARG A 1 213 ? 14.354 19.261 11.933 1.00 57.59 213 ARG A O 1
ATOM 1603 N N . LEU A 1 214 ? 15.313 17.337 12.585 1.00 55.97 214 LEU A N 1
ATOM 1604 C CA . LEU A 1 214 ? 16.681 17.858 12.686 1.00 55.97 214 LEU A CA 1
ATOM 1605 C C . LEU A 1 214 ? 17.342 18.037 11.309 1.00 55.97 214 LEU A C 1
ATOM 1607 O O . LEU A 1 214 ? 18.075 19.002 11.106 1.00 55.97 214 LEU A O 1
ATOM 1611 N N . PHE A 1 215 ? 17.053 17.152 10.352 1.00 56.41 215 PHE A N 1
ATOM 1612 C CA . PHE A 1 215 ? 17.630 17.188 9.001 1.00 56.41 215 PHE A CA 1
ATOM 1613 C C . PHE A 1 215 ? 16.757 17.901 7.958 1.00 56.41 215 PHE A C 1
ATOM 1615 O O . PHE A 1 215 ? 17.216 18.135 6.841 1.00 56.41 215 PHE A O 1
ATOM 1622 N N . GLY A 1 216 ? 15.539 18.328 8.311 1.00 53.25 216 GLY A N 1
ATOM 1623 C CA . GLY A 1 216 ? 14.638 19.072 7.419 1.00 53.25 216 GLY A CA 1
ATOM 1624 C C . GLY A 1 216 ? 15.204 20.395 6.872 1.00 53.25 216 GLY A C 1
ATOM 1625 O O . GLY A 1 216 ? 14.703 20.896 5.871 1.00 53.25 216 GLY A O 1
ATOM 1626 N N . GLY A 1 217 ? 16.268 20.943 7.478 1.00 49.94 217 GLY A N 1
ATOM 1627 C CA . GLY A 1 217 ? 16.979 22.137 6.990 1.00 49.94 217 GLY A CA 1
ATOM 1628 C C . GLY A 1 217 ? 18.265 21.860 6.196 1.00 49.94 217 GLY A C 1
ATOM 1629 O O . GLY A 1 217 ? 18.844 22.778 5.621 1.00 49.94 217 GLY A O 1
ATOM 1630 N N . ARG A 1 218 ? 18.741 20.611 6.165 1.00 49.81 218 ARG A N 1
ATOM 1631 C CA . ARG A 1 218 ? 19.969 20.194 5.477 1.00 49.81 218 ARG A CA 1
ATOM 1632 C C . ARG A 1 218 ? 19.785 18.768 4.977 1.00 49.81 218 ARG A C 1
ATOM 1634 O O . ARG A 1 218 ? 19.986 17.820 5.725 1.00 49.81 218 ARG A O 1
ATOM 1641 N N . SER A 1 219 ? 19.439 18.599 3.710 1.00 44.50 219 SER A N 1
ATOM 1642 C CA . SER A 1 219 ? 19.560 17.291 3.069 1.00 44.50 219 SER A CA 1
ATOM 1643 C C . SER A 1 219 ? 20.192 17.458 1.701 1.00 44.50 219 SER A C 1
ATOM 1645 O O . SER A 1 219 ? 19.535 17.821 0.730 1.00 44.50 219 SER A O 1
ATOM 1647 N N . ALA A 1 220 ? 21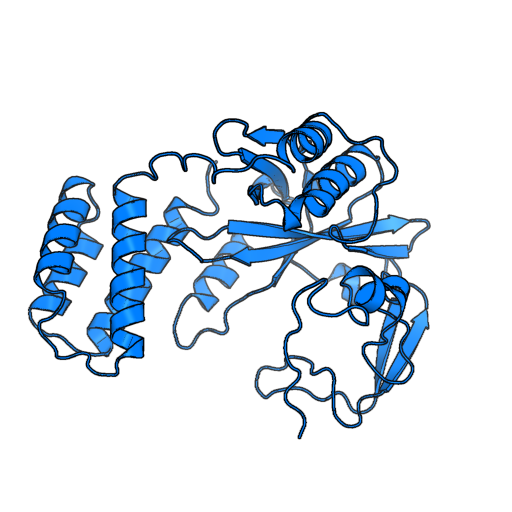.491 17.172 1.641 1.00 44.94 220 ALA A N 1
ATOM 1648 C CA . ALA A 1 220 ? 22.002 16.457 0.485 1.00 44.94 220 ALA A CA 1
ATOM 1649 C C . ALA A 1 220 ? 21.355 15.058 0.498 1.00 44.94 220 ALA A C 1
ATOM 1651 O O . ALA A 1 220 ? 21.119 14.528 1.589 1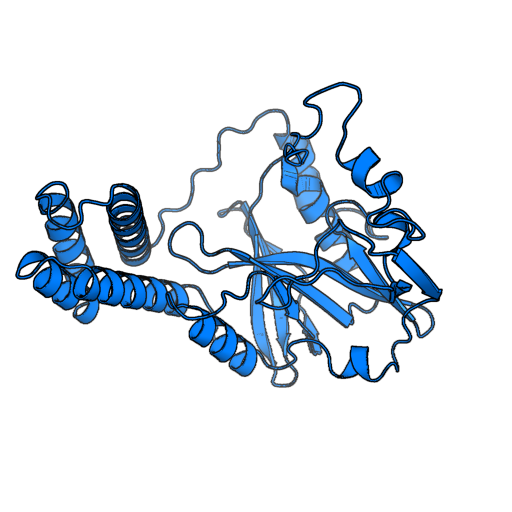.00 44.94 220 ALA A O 1
ATOM 1652 N N . PRO A 1 221 ? 21.028 14.472 -0.665 1.00 46.19 221 PRO A N 1
ATOM 1653 C CA . PRO A 1 221 ? 20.516 13.110 -0.714 1.00 46.19 221 PRO A CA 1
ATOM 1654 C C . PRO A 1 221 ? 21.482 12.184 0.027 1.00 46.19 221 PRO A C 1
ATOM 1656 O O . PRO A 1 221 ? 22.700 12.293 -0.133 1.00 46.19 221 PRO A O 1
ATOM 1659 N N . ALA A 1 222 ? 20.933 11.300 0.857 1.00 46.22 222 ALA A N 1
ATOM 1660 C CA . ALA A 1 222 ? 21.711 10.274 1.527 1.00 46.22 222 ALA A CA 1
ATOM 1661 C C . ALA A 1 222 ? 22.553 9.507 0.498 1.00 46.22 222 ALA A C 1
ATOM 1663 O O . ALA A 1 222 ? 22.044 9.212 -0.592 1.00 46.22 222 ALA A O 1
ATOM 1664 N N . PRO A 1 223 ? 23.814 9.164 0.804 1.00 40.88 223 PRO A N 1
ATOM 1665 C CA . PRO A 1 223 ? 24.552 8.239 -0.035 1.00 40.88 223 PRO A CA 1
ATOM 1666 C C . PRO A 1 223 ? 23.775 6.918 -0.062 1.00 40.88 223 PRO A C 1
ATOM 1668 O O . PRO A 1 223 ? 23.696 6.214 0.940 1.00 40.88 223 PRO A O 1
ATOM 1671 N N . ARG A 1 224 ? 23.153 6.607 -1.206 1.00 49.62 224 ARG A N 1
ATOM 1672 C CA . ARG A 1 224 ? 22.565 5.287 -1.454 1.00 49.62 224 ARG A CA 1
ATOM 1673 C C . ARG A 1 224 ? 23.682 4.267 -1.252 1.00 49.62 224 ARG A C 1
ATOM 1675 O O . ARG A 1 224 ? 24.723 4.392 -1.904 1.00 49.62 224 ARG A O 1
ATOM 1682 N N . GLU A 1 225 ? 23.485 3.282 -0.371 1.00 46.75 225 GLU A N 1
ATOM 1683 C CA . GLU A 1 225 ? 24.385 2.127 -0.318 1.00 46.75 225 GLU A CA 1
ATOM 1684 C C . GLU A 1 225 ? 24.591 1.600 -1.743 1.00 46.75 225 GLU A C 1
ATOM 1686 O O . GLU A 1 225 ? 23.659 1.637 -2.561 1.00 46.75 225 GLU A O 1
ATOM 1691 N N . PRO A 1 226 ? 25.799 1.123 -2.082 1.00 54.81 226 PRO A N 1
ATOM 1692 C CA . PRO A 1 226 ? 26.008 0.507 -3.369 1.00 54.81 226 PRO A CA 1
ATOM 1693 C C . PRO A 1 226 ? 25.089 -0.713 -3.461 1.00 54.81 226 PRO A C 1
ATOM 1695 O O . PRO A 1 226 ? 25.379 -1.753 -2.884 1.00 54.81 226 PRO A O 1
ATOM 1698 N N . GLN A 1 227 ? 23.988 -0.572 -4.208 1.00 62.81 227 GLN A N 1
ATOM 1699 C CA . GLN A 1 227 ? 23.172 -1.699 -4.654 1.00 62.81 227 GLN A CA 1
ATOM 1700 C C . GLN A 1 227 ? 24.106 -2.838 -5.117 1.00 62.81 227 GLN A C 1
ATOM 1702 O O . GLN A 1 227 ? 25.126 -2.544 -5.768 1.00 62.81 227 GLN A O 1
ATOM 1707 N N . PRO A 1 228 ? 23.783 -4.105 -4.789 1.00 74.62 228 PRO A N 1
ATOM 1708 C CA . PRO A 1 228 ? 24.484 -5.263 -5.318 1.00 74.62 228 PRO A CA 1
ATOM 1709 C C . PRO A 1 228 ? 24.717 -5.118 -6.821 1.00 74.62 228 PRO A C 1
ATOM 1711 O O . PRO A 1 228 ? 23.873 -4.578 -7.541 1.00 74.62 228 PRO A O 1
ATOM 1714 N N . VAL A 1 229 ? 25.886 -5.553 -7.291 1.00 81.06 229 VAL A N 1
ATOM 1715 C CA . VAL A 1 229 ? 26.318 -5.333 -8.681 1.00 81.06 229 VAL A CA 1
ATOM 1716 C C . VAL A 1 229 ? 25.279 -5.856 -9.676 1.00 81.06 229 VAL A C 1
ATOM 1718 O O . VAL A 1 229 ? 25.014 -5.193 -10.678 1.00 81.06 229 VAL A O 1
ATOM 1721 N N . HIS A 1 230 ? 24.634 -6.986 -9.369 1.00 80.06 230 HIS A N 1
ATOM 1722 C CA . HIS A 1 230 ? 23.564 -7.542 -10.189 1.00 80.06 230 HIS A CA 1
ATOM 1723 C C . HIS A 1 230 ? 22.313 -6.657 -10.212 1.00 80.06 230 HIS A C 1
ATOM 1725 O O . HIS A 1 230 ? 21.832 -6.359 -11.299 1.00 80.06 230 HIS A O 1
ATOM 1731 N N . LEU A 1 231 ? 21.835 -6.146 -9.071 1.00 79.81 231 LEU A N 1
ATOM 1732 C CA . LEU A 1 231 ? 20.686 -5.227 -9.029 1.00 79.81 231 LEU A CA 1
ATOM 1733 C C . LEU A 1 231 ? 20.960 -3.916 -9.772 1.00 79.81 231 LEU A C 1
ATOM 1735 O O . LEU A 1 231 ? 20.098 -3.440 -10.507 1.00 79.81 231 LEU A O 1
ATOM 1739 N N . LYS A 1 232 ? 22.176 -3.366 -9.662 1.00 83.19 232 LYS A N 1
ATOM 1740 C CA . LYS A 1 232 ? 22.578 -2.191 -10.457 1.00 83.19 232 LYS A CA 1
ATOM 1741 C C . LYS A 1 232 ? 22.541 -2.478 -11.951 1.00 83.19 232 LYS A C 1
ATOM 1743 O O . LYS A 1 232 ? 22.084 -1.639 -12.723 1.00 83.19 232 LYS A O 1
ATOM 1748 N N . ALA A 1 233 ? 23.042 -3.643 -12.359 1.00 85.94 233 ALA A N 1
ATOM 1749 C CA . ALA A 1 233 ? 23.053 -4.047 -13.758 1.00 85.94 233 ALA A CA 1
ATOM 1750 C C . ALA A 1 233 ? 21.629 -4.279 -14.290 1.00 85.94 233 ALA A C 1
ATOM 1752 O O . ALA A 1 233 ? 21.318 -3.840 -15.394 1.00 85.94 233 ALA A O 1
ATOM 1753 N N . LEU A 1 234 ? 20.748 -4.898 -13.497 1.00 86.50 234 LEU A N 1
ATOM 1754 C CA . LEU A 1 234 ? 19.337 -5.090 -13.843 1.00 86.50 234 LEU A CA 1
ATOM 1755 C C . LEU A 1 234 ? 18.586 -3.757 -13.947 1.00 86.50 234 LEU A C 1
ATOM 1757 O O . LEU A 1 234 ? 17.903 -3.530 -14.942 1.00 86.50 234 LEU A O 1
ATOM 1761 N N . ALA A 1 235 ? 18.768 -2.841 -12.991 1.00 83.06 235 ALA A N 1
ATOM 1762 C CA . ALA A 1 235 ? 18.174 -1.505 -13.045 1.00 83.06 235 ALA A CA 1
ATOM 1763 C C . ALA A 1 235 ? 18.642 -0.721 -14.284 1.00 83.06 235 ALA A C 1
ATOM 1765 O O . ALA A 1 235 ? 17.827 -0.176 -15.024 1.00 83.06 235 ALA A O 1
ATOM 1766 N N . ALA A 1 236 ? 19.949 -0.723 -14.566 1.00 86.56 236 ALA A N 1
ATOM 1767 C CA . ALA A 1 236 ? 20.505 -0.061 -15.745 1.00 86.56 236 ALA A CA 1
ATOM 1768 C C . ALA A 1 236 ? 20.014 -0.684 -17.065 1.00 86.56 236 ALA A C 1
ATOM 1770 O O . ALA A 1 236 ? 19.831 0.028 -18.053 1.00 86.56 236 ALA A O 1
ATOM 1771 N N . LEU A 1 237 ? 19.792 -2.003 -17.090 1.00 88.25 237 LEU A N 1
ATOM 1772 C CA . LEU A 1 237 ? 19.200 -2.698 -18.229 1.00 88.25 237 LEU A CA 1
ATOM 1773 C C . LEU A 1 237 ? 17.748 -2.258 -18.460 1.00 88.25 237 LEU A C 1
ATOM 1775 O O . LEU A 1 237 ? 17.395 -1.929 -19.593 1.00 88.25 237 LEU A O 1
ATOM 1779 N N . LEU A 1 238 ? 16.928 -2.223 -17.406 1.00 86.50 238 LEU A N 1
ATOM 1780 C CA . LEU A 1 238 ? 15.528 -1.793 -17.476 1.00 86.50 238 LEU A CA 1
ATOM 1781 C C . LEU A 1 238 ? 15.414 -0.338 -17.952 1.00 86.50 238 LEU A C 1
ATOM 1783 O O . LEU A 1 238 ? 14.703 -0.082 -18.923 1.00 86.50 238 LEU A O 1
ATOM 1787 N N . ASP A 1 239 ? 16.199 0.578 -17.376 1.00 84.00 239 ASP A N 1
ATOM 1788 C CA . ASP A 1 239 ? 16.262 1.988 -17.789 1.00 84.00 239 ASP A CA 1
ATOM 1789 C C . ASP A 1 239 ? 16.612 2.141 -19.279 1.00 84.00 239 ASP A C 1
ATOM 1791 O O . ASP A 1 239 ? 16.062 2.986 -19.991 1.00 84.00 239 ASP A O 1
ATOM 1795 N N . LEU A 1 240 ? 17.561 1.339 -19.776 1.00 85.75 240 LEU A N 1
ATOM 1796 C CA . LEU A 1 240 ? 17.985 1.385 -21.174 1.00 85.75 240 LEU A CA 1
ATOM 1797 C C . LEU A 1 240 ? 16.860 0.917 -22.105 1.00 85.75 240 LEU A C 1
ATOM 1799 O O . LEU A 1 240 ? 16.621 1.541 -23.144 1.00 85.75 240 LEU A O 1
ATOM 1803 N N . LEU A 1 241 ? 16.166 -0.162 -21.739 1.00 83.50 241 LEU A N 1
ATOM 1804 C CA . LEU A 1 241 ? 15.040 -0.698 -22.503 1.00 83.50 241 LEU A CA 1
ATOM 1805 C C . LEU A 1 241 ? 13.843 0.255 -22.499 1.00 83.50 241 LEU A C 1
ATOM 1807 O O . LEU A 1 241 ? 13.244 0.463 -23.552 1.00 83.50 241 LEU A O 1
ATOM 1811 N N . GLU A 1 242 ? 13.545 0.891 -21.366 1.00 81.69 242 GLU A N 1
ATOM 1812 C CA . GLU A 1 242 ? 12.477 1.885 -21.251 1.00 81.69 242 GLU A CA 1
ATOM 1813 C C . GLU A 1 242 ? 12.755 3.102 -22.141 1.00 81.69 242 GLU A C 1
ATOM 1815 O O . GLU A 1 242 ? 11.924 3.468 -22.976 1.00 81.69 242 GLU A O 1
ATOM 1820 N N . ARG A 1 243 ? 13.973 3.661 -22.079 1.00 77.50 243 ARG A N 1
ATOM 1821 C CA . ARG A 1 243 ? 14.390 4.762 -22.967 1.00 77.50 243 ARG A CA 1
ATOM 1822 C C . ARG A 1 243 ? 14.283 4.382 -24.442 1.00 77.50 243 ARG A C 1
ATOM 1824 O O . ARG A 1 243 ? 13.852 5.202 -25.247 1.00 77.50 243 ARG A O 1
ATOM 1831 N N . LYS A 1 244 ? 14.648 3.148 -24.811 1.00 75.06 244 LYS A N 1
ATOM 1832 C CA . LYS A 1 244 ? 14.477 2.640 -26.184 1.00 75.06 244 LYS A CA 1
ATOM 1833 C C . LYS A 1 244 ? 13.005 2.482 -26.573 1.00 75.06 244 LYS A C 1
ATOM 1835 O O . LYS A 1 244 ? 12.662 2.740 -27.723 1.00 75.06 244 LYS A O 1
ATOM 1840 N N . GLY A 1 245 ? 12.142 2.080 -25.642 1.00 73.00 245 GLY A N 1
ATOM 1841 C CA . GLY A 1 245 ? 10.695 2.025 -25.852 1.00 73.00 245 GLY A CA 1
ATOM 1842 C C . GLY A 1 245 ? 10.104 3.409 -26.129 1.00 73.00 245 GLY A C 1
ATOM 1843 O O . GLY A 1 245 ? 9.315 3.567 -27.058 1.00 73.00 245 GLY A O 1
ATOM 1844 N N . MET A 1 246 ? 10.554 4.429 -25.393 1.00 73.25 246 MET A N 1
ATOM 1845 C CA . MET A 1 246 ? 10.084 5.811 -25.541 1.00 73.25 246 MET A CA 1
ATOM 1846 C C . MET A 1 246 ? 10.487 6.475 -26.865 1.00 73.25 246 MET A C 1
ATOM 1848 O O . MET A 1 246 ? 9.792 7.376 -27.327 1.00 73.25 246 MET A O 1
ATOM 1852 N N . THR A 1 247 ? 11.597 6.066 -27.488 1.00 71.44 247 THR A N 1
ATOM 1853 C CA . THR A 1 247 ? 12.071 6.681 -28.742 1.00 71.44 247 THR A CA 1
ATOM 1854 C C . THR A 1 247 ? 11.412 6.100 -29.991 1.00 71.44 247 THR A C 1
ATOM 1856 O O . THR A 1 247 ? 11.629 6.626 -31.079 1.00 71.44 247 THR A O 1
ATOM 1859 N N . GLY A 1 248 ? 10.651 5.002 -29.882 1.00 61.12 248 GLY A N 1
ATOM 1860 C CA . GLY A 1 248 ? 10.019 4.323 -31.023 1.00 61.12 248 GLY A CA 1
ATOM 1861 C C . GLY A 1 248 ? 11.000 3.674 -32.015 1.00 61.12 248 GLY A C 1
ATOM 1862 O O . GLY A 1 248 ? 10.581 3.008 -32.960 1.00 61.12 248 GLY A O 1
ATOM 1863 N N . HIS A 1 249 ? 12.310 3.815 -31.796 1.00 61.84 249 HIS A N 1
ATOM 1864 C CA . HIS A 1 249 ? 13.370 3.336 -32.679 1.00 61.84 249 HIS A CA 1
ATOM 1865 C C . HIS A 1 249 ? 14.127 2.168 -32.038 1.00 61.84 249 HIS A C 1
ATOM 1867 O O . HIS A 1 249 ? 15.286 2.279 -31.634 1.00 61.84 249 HIS A O 1
ATOM 1873 N N . LEU A 1 250 ? 13.481 1.000 -31.999 1.00 58.66 250 LEU A N 1
ATOM 1874 C CA . LEU A 1 250 ? 14.059 -0.234 -31.442 1.00 58.66 250 LEU A CA 1
ATOM 1875 C C . LEU A 1 250 ? 15.248 -0.793 -32.253 1.00 58.66 250 LEU A C 1
ATOM 1877 O O . LEU A 1 250 ? 15.944 -1.686 -31.782 1.00 58.66 250 LEU A O 1
ATOM 1881 N N . GLN A 1 251 ? 15.502 -0.264 -33.455 1.00 56.66 251 GLN A N 1
ATOM 1882 C CA . GLN A 1 251 ? 16.527 -0.761 -34.383 1.00 56.66 251 GLN A CA 1
ATOM 1883 C C . GLN A 1 251 ? 17.837 0.052 -34.390 1.00 56.66 251 GLN A C 1
ATOM 1885 O O . GLN A 1 251 ? 18.762 -0.295 -35.123 1.00 56.66 251 GLN A O 1
ATOM 1890 N N . HIS A 1 252 ? 17.960 1.130 -33.603 1.00 50.50 252 HIS A N 1
ATOM 1891 C CA . HIS A 1 252 ? 19.173 1.960 -33.634 1.00 50.50 252 HIS A CA 1
ATOM 1892 C C . HIS A 1 252 ? 20.299 1.394 -32.744 1.00 50.50 252 HIS A C 1
ATOM 1894 O O . HIS A 1 252 ? 20.064 1.008 -31.593 1.00 50.50 252 HIS A O 1
ATOM 1900 N N . ARG A 1 253 ? 21.530 1.368 -33.287 1.00 56.56 253 ARG A N 1
ATOM 1901 C CA . ARG A 1 253 ? 22.771 0.822 -32.683 1.00 56.56 253 ARG A CA 1
ATOM 1902 C C . ARG A 1 253 ? 23.218 1.525 -31.391 1.00 56.56 253 ARG A C 1
ATOM 1904 O O . ARG A 1 253 ? 24.108 1.024 -30.700 1.00 56.56 253 ARG A O 1
ATOM 1911 N N . ASP A 1 254 ? 22.588 2.639 -31.038 1.00 61.00 254 ASP A N 1
ATOM 1912 C CA . ASP A 1 254 ? 22.850 3.358 -29.796 1.00 61.00 254 ASP A CA 1
ATOM 1913 C C . ASP A 1 254 ? 22.494 2.485 -28.586 1.00 61.00 254 ASP A C 1
ATOM 1915 O O . ASP A 1 254 ? 21.388 1.951 -28.465 1.00 61.00 254 ASP A O 1
ATOM 1919 N N . GLY A 1 255 ? 23.471 2.285 -27.703 1.00 71.31 255 GLY A N 1
ATOM 1920 C CA . GLY A 1 255 ? 23.342 1.444 -26.510 1.00 71.31 255 GLY A CA 1
ATOM 1921 C C . GLY A 1 255 ? 23.801 -0.009 -26.665 1.00 71.31 255 GLY A C 1
ATOM 1922 O O . GLY A 1 255 ? 23.832 -0.713 -25.661 1.00 71.31 255 GLY A O 1
ATOM 1923 N N . ALA A 1 256 ? 24.223 -0.470 -27.853 1.00 79.06 256 ALA A N 1
ATOM 1924 C CA . ALA A 1 256 ? 24.765 -1.830 -28.019 1.00 79.06 256 ALA A CA 1
ATOM 1925 C C . ALA A 1 256 ? 26.030 -2.064 -27.169 1.00 79.06 256 ALA A C 1
ATOM 1927 O O . ALA A 1 256 ? 26.183 -3.116 -26.554 1.00 79.06 256 ALA A O 1
ATOM 1928 N N . ALA A 1 257 ? 26.901 -1.053 -27.067 1.00 83.56 257 ALA A N 1
ATOM 1929 C CA . ALA A 1 257 ? 28.075 -1.097 -26.197 1.00 83.56 257 ALA A CA 1
ATOM 1930 C C . ALA A 1 257 ? 27.694 -1.164 -24.707 1.00 83.56 257 ALA A C 1
ATOM 1932 O O . ALA A 1 257 ? 28.278 -1.945 -23.961 1.00 83.56 257 ALA A O 1
ATOM 1933 N N . ALA A 1 258 ? 26.678 -0.401 -24.288 1.00 87.06 258 ALA A N 1
ATOM 1934 C CA . ALA A 1 258 ? 26.168 -0.431 -22.917 1.00 87.06 258 ALA A CA 1
ATOM 1935 C C . ALA A 1 258 ? 25.529 -1.790 -22.582 1.00 87.06 258 ALA A C 1
ATOM 1937 O O . ALA A 1 258 ? 25.795 -2.351 -21.527 1.00 87.06 258 ALA A O 1
ATOM 1938 N N . LEU A 1 259 ? 24.762 -2.372 -23.509 1.00 88.75 259 LEU A N 1
ATOM 1939 C CA . LEU A 1 259 ? 24.209 -3.721 -23.367 1.00 88.75 259 LEU A CA 1
ATOM 1940 C C . LEU A 1 259 ? 25.303 -4.796 -23.325 1.00 88.75 259 LEU A C 1
ATOM 1942 O O . LEU A 1 259 ? 25.209 -5.725 -22.530 1.00 88.75 259 LEU A O 1
ATOM 1946 N N . ALA A 1 260 ? 26.360 -4.673 -24.131 1.00 89.00 260 ALA A N 1
ATOM 1947 C CA . ALA A 1 260 ? 27.498 -5.591 -24.086 1.00 89.00 260 ALA A CA 1
ATOM 1948 C C . ALA A 1 260 ? 28.292 -5.488 -22.768 1.00 89.00 260 ALA A C 1
ATOM 1950 O O . ALA A 1 260 ? 28.798 -6.499 -22.279 1.00 89.00 260 ALA A O 1
ATOM 1951 N N . GLU A 1 261 ? 28.394 -4.293 -22.180 1.00 90.69 261 GLU A N 1
ATOM 1952 C CA . GLU A 1 261 ? 28.944 -4.098 -20.834 1.00 90.69 261 GLU A CA 1
ATOM 1953 C C . GLU A 1 261 ? 28.061 -4.768 -19.779 1.00 90.69 261 GLU A C 1
ATOM 1955 O O . GLU A 1 261 ? 28.543 -5.632 -19.050 1.00 90.69 261 GLU A O 1
ATOM 1960 N N . LEU A 1 262 ? 26.755 -4.476 -19.780 1.00 91.81 262 LEU A N 1
ATOM 1961 C CA . LEU A 1 262 ? 25.791 -5.095 -18.866 1.00 91.81 262 LEU A CA 1
ATOM 1962 C C . LEU A 1 262 ? 25.795 -6.622 -18.979 1.00 91.81 262 LEU A C 1
ATOM 1964 O O . LEU A 1 262 ? 25.765 -7.305 -17.960 1.00 91.81 262 LEU A O 1
ATOM 1968 N N . ARG A 1 263 ? 25.919 -7.173 -20.194 1.00 93.81 263 ARG A N 1
ATOM 1969 C CA . ARG A 1 263 ? 26.064 -8.619 -20.415 1.00 93.81 263 ARG A CA 1
ATOM 1970 C C . ARG A 1 263 ? 27.271 -9.188 -19.673 1.00 93.81 263 ARG A C 1
ATOM 1972 O O . ARG A 1 263 ? 27.141 -10.207 -19.005 1.00 93.81 263 ARG A O 1
ATOM 1979 N N . ARG A 1 264 ? 28.440 -8.547 -19.784 1.00 92.25 264 ARG A N 1
ATOM 1980 C CA . ARG A 1 264 ? 29.661 -8.987 -19.087 1.00 92.25 264 ARG A CA 1
ATOM 1981 C C . ARG A 1 264 ? 29.501 -8.898 -17.575 1.00 92.25 264 ARG A C 1
ATOM 1983 O O . ARG A 1 264 ? 29.881 -9.836 -16.883 1.00 92.25 264 ARG A O 1
ATOM 1990 N N . THR A 1 265 ? 28.910 -7.813 -17.079 1.00 90.94 265 THR A N 1
ATOM 1991 C CA . THR A 1 265 ? 28.618 -7.652 -15.651 1.00 90.94 265 THR A CA 1
ATOM 1992 C C . THR A 1 265 ? 27.688 -8.752 -15.142 1.00 90.94 265 THR A C 1
ATOM 1994 O O . THR A 1 265 ? 27.980 -9.345 -14.111 1.00 90.94 265 THR A O 1
ATOM 1997 N N . LEU A 1 266 ? 26.612 -9.064 -15.874 1.00 90.38 266 LEU A N 1
ATOM 1998 C CA . LEU A 1 266 ? 25.629 -10.086 -15.499 1.00 90.38 266 LEU A CA 1
ATOM 1999 C C . LEU A 1 266 ? 26.206 -11.510 -15.548 1.00 90.38 266 LEU A C 1
ATOM 2001 O O . LEU A 1 266 ? 25.931 -12.298 -14.649 1.00 90.38 266 LEU A O 1
ATOM 2005 N N . LEU A 1 267 ? 27.070 -11.822 -16.521 1.00 90.94 267 LEU A N 1
ATOM 2006 C CA . LEU A 1 267 ? 27.821 -13.088 -16.536 1.00 90.94 267 LEU A CA 1
ATOM 2007 C C . LEU A 1 267 ? 28.745 -13.216 -15.323 1.00 90.94 267 LEU A C 1
ATOM 2009 O O . LEU A 1 267 ? 28.807 -14.270 -14.700 1.00 90.94 267 LEU A O 1
ATOM 2013 N N . ALA A 1 268 ? 29.447 -12.141 -14.957 1.00 89.06 268 ALA A N 1
ATOM 2014 C CA . ALA A 1 268 ? 30.382 -12.161 -13.832 1.00 89.06 268 ALA A CA 1
ATOM 2015 C C . ALA A 1 268 ? 29.699 -12.395 -12.471 1.00 89.06 268 ALA A C 1
ATOM 2017 O O . ALA A 1 268 ? 30.358 -12.822 -11.526 1.00 89.06 268 ALA A O 1
ATOM 2018 N N . VAL A 1 269 ? 28.394 -12.123 -12.369 1.00 87.12 269 VAL A N 1
ATOM 2019 C CA . VAL A 1 269 ? 27.579 -12.332 -11.159 1.00 87.12 269 VAL A CA 1
ATOM 2020 C C . VAL A 1 269 ? 26.666 -13.565 -11.252 1.00 87.12 269 VAL A C 1
ATOM 2022 O O . VAL A 1 269 ? 25.844 -13.762 -10.363 1.00 87.12 269 VAL A O 1
ATOM 2025 N N . GLY A 1 270 ? 26.807 -14.399 -12.293 1.00 85.81 270 GLY A N 1
ATOM 2026 C CA . GLY A 1 270 ? 26.077 -15.668 -12.442 1.00 85.81 270 GLY A CA 1
ATOM 2027 C C . GLY A 1 270 ? 24.631 -15.549 -12.942 1.00 85.81 270 GLY A C 1
ATOM 2028 O O . GLY A 1 270 ? 23.814 -16.423 -12.671 1.00 85.81 270 GLY A O 1
ATOM 2029 N N . LEU A 1 271 ? 24.284 -14.460 -13.638 1.00 88.25 271 LEU A N 1
ATOM 2030 C CA . LEU A 1 271 ? 22.974 -14.264 -14.277 1.00 88.25 271 LEU A CA 1
ATOM 2031 C C . LEU A 1 271 ? 23.025 -14.619 -15.772 1.00 88.25 271 LEU A C 1
ATOM 2033 O O . LEU A 1 271 ? 22.722 -13.799 -16.648 1.00 88.25 271 LEU A O 1
ATOM 2037 N N . ASP A 1 272 ? 23.426 -15.857 -16.059 1.00 90.25 272 ASP A N 1
ATOM 2038 C CA . ASP A 1 272 ? 23.688 -16.391 -17.399 1.00 90.25 272 ASP A CA 1
ATOM 2039 C C . ASP A 1 272 ? 22.474 -16.316 -18.334 1.00 90.25 272 ASP A C 1
ATOM 2041 O O . ASP A 1 272 ? 22.615 -15.922 -19.493 1.00 90.25 272 ASP A O 1
ATOM 2045 N N . ASP A 1 273 ? 21.269 -16.606 -17.835 1.00 87.56 273 ASP A N 1
ATOM 2046 C CA . ASP A 1 273 ? 20.039 -16.566 -18.638 1.00 87.56 273 ASP A CA 1
ATOM 2047 C C . ASP A 1 273 ? 19.723 -15.157 -19.155 1.00 87.56 273 ASP A C 1
ATOM 2049 O O . ASP A 1 273 ? 19.310 -14.971 -20.307 1.00 87.56 273 ASP A O 1
ATOM 2053 N N . ILE A 1 274 ? 19.966 -14.143 -18.321 1.00 91.25 274 ILE A N 1
ATOM 2054 C CA . ILE A 1 274 ? 19.754 -12.738 -18.678 1.00 91.25 274 ILE A CA 1
ATOM 2055 C C . ILE A 1 274 ? 20.849 -12.291 -19.642 1.00 91.25 274 ILE A C 1
ATOM 2057 O O . ILE A 1 274 ? 20.562 -11.643 -20.649 1.00 91.25 274 ILE A O 1
ATOM 2061 N N . ALA A 1 275 ? 22.100 -12.687 -19.403 1.00 92.44 275 ALA A N 1
ATOM 2062 C CA . ALA A 1 275 ? 23.193 -12.407 -20.323 1.00 92.44 275 ALA A CA 1
ATOM 2063 C C . ALA A 1 275 ? 22.978 -13.039 -21.711 1.00 92.44 275 ALA A C 1
ATOM 2065 O O . ALA A 1 275 ? 23.211 -12.385 -22.734 1.00 92.44 275 ALA A O 1
ATOM 2066 N N . ALA A 1 276 ? 22.479 -14.275 -21.766 1.00 91.50 276 ALA A N 1
ATOM 2067 C CA . ALA A 1 276 ? 22.097 -14.940 -23.006 1.00 91.50 276 ALA A CA 1
ATOM 2068 C C . ALA A 1 276 ? 20.928 -14.218 -23.693 1.00 91.50 276 ALA A C 1
ATOM 2070 O O . ALA A 1 276 ? 20.934 -14.048 -24.913 1.00 91.50 276 ALA A O 1
ATOM 2071 N N . ALA A 1 277 ? 19.946 -13.728 -22.930 1.00 91.56 277 ALA A N 1
ATOM 2072 C CA . ALA A 1 277 ? 18.854 -12.921 -23.467 1.00 91.56 277 ALA A CA 1
ATOM 2073 C C . ALA A 1 277 ? 19.343 -11.586 -24.062 1.00 91.56 277 ALA A C 1
ATOM 2075 O O . ALA A 1 277 ? 18.882 -11.209 -25.141 1.00 91.56 277 ALA A O 1
ATOM 2076 N N . ILE A 1 278 ? 20.316 -10.915 -23.430 1.00 92.69 278 ILE A N 1
ATOM 2077 C CA . ILE A 1 278 ? 20.966 -9.724 -24.001 1.00 92.69 278 ILE A CA 1
ATOM 2078 C C . ILE A 1 278 ? 21.655 -10.075 -25.321 1.00 92.69 278 ILE A C 1
ATOM 2080 O O . ILE A 1 278 ? 21.504 -9.338 -26.292 1.00 92.69 278 ILE A O 1
ATOM 2084 N N . GLN A 1 279 ? 22.387 -11.193 -25.381 1.00 91.00 279 GLN A N 1
ATOM 2085 C CA . GLN A 1 279 ? 23.064 -11.611 -26.611 1.00 91.00 279 GLN A CA 1
ATOM 2086 C C . GLN A 1 279 ? 22.066 -11.861 -27.747 1.00 91.00 279 GLN A C 1
ATOM 2088 O O . GLN A 1 279 ? 22.237 -11.312 -28.829 1.00 91.00 279 GLN A O 1
ATOM 2093 N N . ARG A 1 280 ? 20.966 -12.577 -27.475 1.00 89.50 280 ARG A N 1
ATOM 2094 C CA . ARG A 1 280 ? 19.881 -12.783 -28.451 1.00 89.50 280 ARG A CA 1
ATOM 2095 C C . ARG A 1 280 ? 19.301 -11.465 -28.965 1.00 89.50 280 ARG A C 1
ATOM 2097 O O . ARG A 1 280 ? 19.044 -11.338 -30.158 1.00 89.50 280 ARG A O 1
ATOM 2104 N N . TYR A 1 281 ? 19.113 -10.482 -28.084 1.00 89.25 281 TYR A N 1
ATOM 2105 C CA . TYR A 1 281 ? 18.637 -9.156 -28.480 1.00 89.25 281 TYR A CA 1
ATOM 2106 C C . TYR A 1 281 ? 19.666 -8.380 -29.321 1.00 89.25 281 TYR A C 1
ATOM 2108 O O . TYR A 1 281 ? 19.280 -7.678 -30.252 1.00 89.25 281 TYR A O 1
ATOM 2116 N N . LEU A 1 282 ? 20.964 -8.505 -29.027 1.00 88.12 282 LEU A N 1
ATOM 2117 C CA . LEU A 1 282 ? 22.029 -7.883 -29.823 1.00 88.12 282 LEU A CA 1
ATOM 2118 C C . LEU A 1 282 ? 22.158 -8.515 -31.217 1.00 88.12 282 LEU A C 1
ATOM 2120 O O . LEU A 1 282 ? 22.387 -7.788 -32.183 1.00 88.12 282 LEU A O 1
ATOM 2124 N N . ASP A 1 283 ? 21.991 -9.835 -31.317 1.00 88.56 283 ASP A N 1
ATOM 2125 C CA . ASP A 1 283 ? 22.083 -10.578 -32.579 1.00 88.56 283 ASP A CA 1
ATOM 2126 C C . ASP A 1 283 ? 20.863 -10.327 -33.480 1.00 88.56 283 ASP A C 1
ATOM 2128 O O . ASP A 1 283 ? 20.994 -10.229 -34.701 1.00 88.56 283 ASP A O 1
ATOM 2132 N N . ALA A 1 284 ? 19.676 -10.195 -32.882 1.00 85.75 284 ALA A N 1
ATOM 2133 C CA . ALA A 1 284 ? 18.415 -9.977 -33.584 1.00 85.75 284 ALA A CA 1
ATOM 2134 C C . ALA A 1 284 ? 17.532 -8.947 -32.845 1.00 85.75 284 ALA A C 1
ATOM 2136 O O . ALA A 1 284 ? 16.584 -9.321 -32.144 1.00 85.75 284 ALA A O 1
ATOM 2137 N N . PRO A 1 285 ? 17.812 -7.636 -32.989 1.00 83.31 285 PRO A N 1
ATOM 2138 C CA . PRO A 1 285 ? 17.047 -6.602 -32.305 1.00 83.31 285 PRO A CA 1
ATOM 2139 C C . PRO A 1 285 ? 15.616 -6.528 -32.842 1.00 83.31 285 PRO A C 1
ATOM 2141 O O . PRO A 1 285 ? 15.370 -6.463 -34.047 1.00 83.31 285 PRO A O 1
ATOM 2144 N N . GLY A 1 286 ? 14.650 -6.488 -31.929 1.00 81.50 286 GLY A N 1
ATOM 2145 C CA . GLY A 1 286 ? 13.235 -6.382 -32.261 1.00 81.50 286 GLY A CA 1
ATOM 2146 C C . GLY A 1 286 ? 12.371 -6.249 -31.014 1.00 81.50 286 GLY A C 1
ATOM 2147 O O . GLY A 1 286 ? 12.824 -6.532 -29.905 1.00 81.50 286 GLY A O 1
ATOM 2148 N N . ALA A 1 287 ? 11.115 -5.831 -31.199 1.00 80.56 287 ALA A N 1
ATOM 2149 C CA . ALA A 1 287 ? 10.178 -5.616 -30.096 1.00 80.56 287 ALA A CA 1
ATOM 2150 C C . ALA A 1 287 ? 10.011 -6.874 -29.234 1.00 80.56 287 ALA A C 1
ATOM 2152 O O . ALA A 1 287 ? 10.189 -6.809 -28.027 1.00 80.56 287 ALA A O 1
ATOM 2153 N N . ALA A 1 288 ? 9.778 -8.038 -29.844 1.00 81.56 288 ALA A N 1
ATOM 2154 C CA . ALA A 1 288 ? 9.609 -9.287 -29.101 1.00 81.56 288 ALA A CA 1
ATOM 2155 C C . ALA A 1 288 ? 10.828 -9.630 -28.217 1.00 81.56 288 ALA A C 1
ATOM 2157 O O . ALA A 1 288 ? 10.666 -9.976 -27.049 1.00 81.56 288 ALA A O 1
ATOM 2158 N N . ALA A 1 289 ? 12.048 -9.479 -28.744 1.00 82.75 289 ALA A N 1
ATOM 2159 C CA . ALA A 1 289 ? 13.277 -9.753 -28.001 1.00 82.75 289 ALA A CA 1
ATOM 2160 C C . ALA A 1 289 ? 13.537 -8.718 -26.890 1.00 82.75 289 ALA A C 1
ATOM 2162 O O . ALA A 1 289 ? 13.941 -9.097 -25.793 1.00 82.75 289 ALA A O 1
ATOM 2163 N N . ALA A 1 290 ? 13.252 -7.434 -27.141 1.00 83.81 290 ALA A N 1
ATOM 2164 C CA . ALA A 1 290 ? 13.344 -6.378 -26.129 1.00 83.81 290 ALA A CA 1
ATOM 2165 C C . ALA A 1 290 ? 12.375 -6.622 -24.963 1.00 83.81 290 ALA A C 1
ATOM 2167 O O . ALA A 1 290 ? 12.742 -6.452 -23.804 1.00 83.81 290 ALA A O 1
ATOM 2168 N N . LEU A 1 291 ? 11.153 -7.058 -25.269 1.00 82.50 291 LEU A N 1
ATOM 2169 C CA . LEU A 1 291 ? 10.111 -7.319 -24.279 1.00 82.50 291 LEU A CA 1
ATOM 2170 C C . LEU A 1 291 ? 10.398 -8.567 -23.447 1.00 82.50 291 LEU A C 1
ATOM 2172 O O . LEU A 1 291 ? 10.240 -8.536 -22.230 1.00 82.50 291 LEU A O 1
ATOM 2176 N N . ALA A 1 292 ? 10.879 -9.638 -24.082 1.00 83.50 292 ALA A N 1
ATOM 2177 C CA . ALA A 1 292 ? 11.341 -10.824 -23.368 1.00 83.50 292 ALA A CA 1
ATOM 2178 C C . ALA A 1 292 ? 12.499 -10.483 -22.415 1.00 83.50 292 ALA A C 1
ATOM 2180 O O . ALA A 1 292 ? 12.502 -10.913 -21.264 1.00 83.50 292 ALA A O 1
ATOM 2181 N N . LEU A 1 293 ? 13.454 -9.668 -22.874 1.00 89.00 293 LEU A N 1
ATOM 2182 C CA . LEU A 1 293 ? 14.575 -9.213 -22.058 1.00 89.00 293 LEU A CA 1
ATOM 2183 C C . LEU A 1 293 ? 14.122 -8.326 -20.889 1.00 89.00 293 LEU A C 1
ATOM 2185 O O . LEU A 1 293 ? 14.586 -8.526 -19.770 1.00 89.00 293 LEU A O 1
ATOM 2189 N N . PHE A 1 294 ? 13.193 -7.396 -21.130 1.00 86.19 294 PHE A N 1
ATOM 2190 C CA . PHE A 1 294 ? 12.601 -6.557 -20.086 1.00 86.19 294 PHE A CA 1
ATOM 2191 C C . PHE A 1 294 ? 11.909 -7.408 -19.017 1.00 86.19 294 PHE A C 1
ATOM 2193 O O . PHE A 1 294 ? 12.170 -7.244 -17.830 1.00 86.19 294 PHE A O 1
ATOM 2200 N N . HIS A 1 295 ? 11.075 -8.364 -19.434 1.00 83.00 295 HIS A N 1
ATOM 2201 C CA . HIS A 1 295 ? 10.334 -9.224 -18.515 1.00 83.00 295 HIS A CA 1
ATOM 2202 C C . HIS A 1 295 ? 11.255 -10.120 -17.673 1.00 83.00 295 HIS A C 1
ATOM 2204 O O . HIS A 1 295 ? 11.053 -10.240 -16.465 1.00 83.00 295 HIS A O 1
ATOM 2210 N N . LEU A 1 296 ? 12.298 -10.699 -18.281 1.00 86.75 296 LEU A N 1
ATOM 2211 C CA . LEU A 1 296 ? 13.315 -11.479 -17.565 1.00 86.75 296 LEU A CA 1
ATOM 2212 C C . LEU A 1 296 ? 14.080 -10.621 -16.550 1.00 86.75 296 LEU A C 1
ATOM 2214 O O . LEU A 1 296 ? 14.252 -11.041 -15.408 1.00 86.75 296 LEU A O 1
ATOM 2218 N N . ALA A 1 297 ? 14.508 -9.418 -16.944 1.00 85.62 297 ALA A N 1
ATOM 2219 C CA . ALA A 1 297 ? 15.228 -8.506 -16.060 1.00 85.62 297 ALA A CA 1
ATOM 2220 C C . ALA A 1 297 ? 14.359 -8.036 -14.884 1.00 85.62 297 ALA A C 1
ATOM 2222 O O . ALA A 1 297 ? 14.826 -8.036 -13.747 1.00 85.62 297 ALA A O 1
ATOM 2223 N N . GLN A 1 298 ? 13.091 -7.700 -15.146 1.00 81.06 298 GLN A N 1
ATOM 2224 C CA . GLN A 1 298 ? 12.128 -7.300 -14.121 1.00 81.06 298 GLN A CA 1
ATOM 2225 C C . GLN A 1 298 ? 11.833 -8.451 -13.157 1.00 81.06 298 GLN A C 1
ATOM 2227 O O . GLN A 1 298 ? 11.857 -8.261 -11.948 1.00 81.06 298 GLN A O 1
ATOM 2232 N N . THR A 1 299 ? 11.628 -9.663 -13.675 1.00 79.81 299 THR A N 1
ATOM 2233 C CA . THR A 1 299 ? 11.353 -10.842 -12.844 1.00 79.81 299 THR A CA 1
ATOM 2234 C C . THR A 1 299 ? 12.555 -11.192 -11.969 1.00 79.81 299 THR A C 1
ATOM 2236 O O . THR A 1 299 ? 12.388 -11.485 -10.790 1.00 79.81 299 THR A O 1
ATOM 2239 N N . ALA A 1 300 ? 13.776 -11.122 -12.505 1.00 81.56 300 ALA A N 1
ATOM 2240 C CA . ALA A 1 300 ? 14.993 -11.352 -11.728 1.00 81.56 300 ALA A CA 1
ATOM 2241 C C . ALA A 1 300 ? 15.191 -10.296 -10.630 1.00 81.56 300 ALA A C 1
ATOM 2243 O O . ALA A 1 300 ? 15.527 -10.640 -9.498 1.00 81.56 300 ALA A O 1
ATOM 2244 N N . ALA A 1 301 ? 14.933 -9.026 -10.950 1.00 76.94 301 ALA A N 1
ATOM 2245 C CA . ALA A 1 301 ? 14.917 -7.937 -9.980 1.00 76.94 301 ALA A CA 1
ATOM 2246 C C . ALA A 1 301 ? 13.891 -8.191 -8.865 1.00 76.94 301 ALA A C 1
ATOM 2248 O O . ALA A 1 301 ? 14.215 -8.060 -7.684 1.00 76.94 301 ALA A O 1
ATOM 2249 N N . ASP A 1 302 ? 12.675 -8.602 -9.223 1.00 68.25 302 ASP A N 1
ATOM 2250 C CA . ASP A 1 302 ? 11.594 -8.877 -8.276 1.00 68.25 302 ASP A CA 1
ATOM 2251 C C . ASP A 1 302 ? 11.901 -10.087 -7.381 1.00 68.25 302 ASP A C 1
ATOM 2253 O O . ASP A 1 302 ? 11.632 -10.035 -6.185 1.00 68.25 302 ASP A O 1
ATOM 2257 N N . LEU A 1 303 ? 12.512 -11.149 -7.916 1.00 6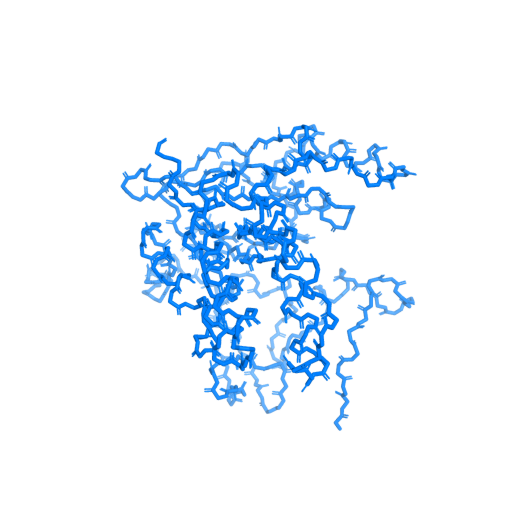8.31 303 LEU A N 1
ATOM 2258 C CA . LEU A 1 303 ? 12.912 -12.329 -7.136 1.00 68.31 303 LEU A CA 1
ATOM 2259 C C . LEU A 1 303 ? 14.001 -12.019 -6.102 1.00 68.31 303 LEU A C 1
ATOM 2261 O O . LEU A 1 303 ? 13.985 -12.578 -5.009 1.00 68.31 303 LEU A O 1
ATOM 2265 N N . ASP A 1 304 ? 14.936 -11.129 -6.430 1.00 66.62 304 ASP A N 1
ATOM 2266 C CA . ASP A 1 304 ? 16.012 -10.738 -5.515 1.00 66.62 304 ASP A CA 1
ATOM 2267 C C . ASP A 1 304 ? 15.544 -9.715 -4.467 1.00 66.62 304 ASP A C 1
ATOM 2269 O O . ASP A 1 304 ? 16.048 -9.657 -3.344 1.00 66.62 304 ASP A O 1
ATOM 2273 N N . THR A 1 305 ? 14.545 -8.902 -4.818 1.00 57.12 305 THR A N 1
ATOM 2274 C CA . THR A 1 305 ? 14.061 -7.821 -3.950 1.00 57.12 305 THR A CA 1
ATOM 2275 C C . THR A 1 305 ? 12.850 -8.199 -3.119 1.00 57.12 305 THR A C 1
ATOM 2277 O O . THR A 1 305 ? 12.591 -7.535 -2.109 1.00 57.12 305 THR A O 1
ATOM 2280 N N . ALA A 1 306 ? 12.153 -9.280 -3.471 1.00 47.56 306 ALA A N 1
ATOM 2281 C CA . ALA A 1 306 ? 10.853 -9.551 -2.908 1.00 47.56 306 ALA A CA 1
ATOM 2282 C C . ALA A 1 306 ? 10.599 -11.044 -2.588 1.00 47.56 306 ALA A C 1
ATOM 2284 O O . ALA A 1 306 ? 10.742 -11.946 -3.406 1.00 47.56 306 ALA A O 1
ATOM 2285 N N . PHE A 1 307 ? 10.104 -11.236 -1.361 1.00 42.41 307 PHE A N 1
ATOM 2286 C CA . PHE A 1 307 ? 9.181 -12.287 -0.908 1.00 42.41 307 PHE A CA 1
ATOM 2287 C C . PHE A 1 307 ? 9.689 -13.553 -0.206 1.00 42.41 307 PHE A C 1
ATOM 2289 O O . PHE A 1 307 ? 8.860 -14.186 0.441 1.00 42.41 307 PHE A O 1
ATOM 2296 N N . LEU A 1 308 ? 10.977 -13.914 -0.213 1.00 36.06 308 LEU A N 1
ATOM 2297 C CA . LEU A 1 308 ? 11.444 -15.143 0.465 1.00 36.06 308 LEU A CA 1
ATOM 2298 C C . LEU A 1 308 ? 12.825 -14.996 1.122 1.00 36.06 308 LEU A C 1
ATOM 2300 O O . LEU A 1 308 ? 13.735 -15.777 0.856 1.00 36.06 308 LEU A O 1
ATOM 2304 N N . GLN A 1 309 ? 12.998 -14.028 2.023 1.00 34.28 309 GLN A N 1
ATOM 2305 C CA . GLN A 1 309 ? 13.968 -14.264 3.097 1.00 34.28 309 GLN A CA 1
ATOM 2306 C C . GLN A 1 309 ? 13.237 -15.058 4.177 1.00 34.28 309 GLN A C 1
ATOM 2308 O O . GLN A 1 309 ? 12.471 -14.486 4.956 1.00 34.28 309 GLN A O 1
ATOM 2313 N N . GLY A 1 310 ? 13.380 -16.385 4.086 1.00 37.06 310 GLY A N 1
ATOM 2314 C CA . GLY A 1 310 ? 12.939 -17.334 5.109 1.00 37.06 310 GLY A CA 1
ATOM 2315 C C . GLY A 1 310 ? 13.592 -17.084 6.460 1.00 37.06 310 GLY A C 1
ATOM 2316 O O . GLY A 1 310 ? 14.648 -16.411 6.503 1.00 37.06 310 GLY A O 1
#

Radius of gyration: 22.04 Å; chains: 1; bounding box: 55×49×55 Å

pLDDT: mean 81.44, std 14.97, range [28.89, 98.25]

Sequence (310 aa):
MQAVSARRDGADPGFSRAGAWELTPLWPGAASPSGLGGTVLRLDAPRLSDDGRLALGGATRAHAEGPLSRDDVRWRAAGYRNWAVLGEAVRGGAGLLGEPIETVLLRPAAWDAPRLDEIRQQLCWTLLDEGGARLLLRLPYEPWKAERLANLETWAASGQPIEAVLARLDRSGGASLLEPFALAVAHGGTVRAVSLDFERGPARPTLAARLGRLFGGRSAPAPREPQPVHLKALAALLDLLERKGMTGHLQHRDGAAALAELRRTLLAVGLDDIAAAIQRYLDAPGAAAALALFHLAQTAADLDTAFLQG

Foldseek 3Di:
DDDPPPDDAPNDPVDHPQCQQQPPALFAAGHHVVRCWQWDKDKDPFDADPVRDTDSDDPIHIHTPGGAFPPPPCNVPAFDQDLVVVVVLQLQQLAPPRPHDFKTKHFAPDWDQWDQPPQQQKIWIWGAHPVRFTFIAIGHDDLLCLQLVQQSNQQSPQPFDFRIFMWGFDLAQLATHTHTAWTWTDDPRGTTIGGSNHDHHPGDGDDSSVVSVVCSVPDDDRPRDPDDLLSNLLSQLLVVLVVCVVVVCQPDPPCLVVLLVSLVSCVVVPVPVLSVLSVVCSVPGDDVSSRVSNSSSSVVSHVVRDDDPD